Protein AF-A0A372Q980-F1 (afdb_monomer)

pLDDT: mean 89.33, std 11.37, range [43.41, 98.38]

Mean predicted aligned error: 5.91 Å

Nearest PDB structures (foldseek):
  6sts-assembly2_B  TM=2.847E-01  e=1.739E-01  Homo sapiens
  5bvt-assembly1_A  TM=3.350E-01  e=1.109E+00  Pygoscelis papua
  6xvy-assembly1_B  TM=2.875E-01  e=5.461E-01  Homo sapiens
  8y5j-assembly1_B  TM=2.519E-01  e=6.692E+00  Severe acute respiratory syndrome coronavirus 2

Radius of gyration: 20.1 Å; Cα contacts (8 Å, |Δi|>4): 500; chains: 1; bounding box: 50×39×53 Å

Sequence (243 aa):
MPKQKEYSVSLISAGELIDNLYYGPYSREWWLARPISNNTTFCPICLGMKTLTIINNRNFIITVVQENTQDIEDPNYNEFQPGYICQSEGLRNNVCENSSKTITSVYQKAFSNKTKHAGPLVMGFDIPHISEALLSDVHFHPFAFKIENLSVMVFSIGVSNNSDWNYAGEGYKSSFIHDFNHSQSLFFQEFDDDEAIVRIYKEFQEICVFRDANPNLVWKKIGILTKFNGSTLFGLEHNEIKL

Foldseek 3Di:
DPPDDAWDKDWPDLAADDCCLCPNLPNVLQWDWDDDPHFTFTFGNHAQTWMWTADPNWIKIKGWHQDPDDCPPPPPDDNSHIWIWIDTDPDIDDTDRDQFVRVQVSVCVVPVDNDTDDRCNRRPCVPVVSSCVNCVPQPFTKGWDDPPPKIKIWRWFAAAPDVVLLRTAAGTWMWTWDDDPNDIWIWIWGHDPQKTKTFIDDPNDTDDIFIDNDQQVSVVVSVPPPVDGRSVVSVCPPPVNND

Secondary structure (DSSP, 8-state):
-PPP----EEEEE--B--HHHHHSTTGGGGEEEEEETTEEEEEE--BT-EEEEEETTEEEEEEEEE--SS-TT-TT--TTSEEEEEEETTEEPPPBSSHHHHHHHHHHHHHS------HHHHTTTTSHHHHHHHHTT-SS--EEEEETTEEEEEEE--B-S-GGGTTB-TT-EEEEEEEETTEEEEEEEEEETTEEEEEEEETTEEEEEEEESSHHHHHHHH-SSTTS-HHHHHTTTSTTT--

Solvent-accessible surface area (backbone atoms only — not comparable to full-atom values): 13627 Å² total; per-residue (Å²): 129,81,82,75,86,84,62,62,53,42,78,77,37,63,48,45,88,52,64,67,51,56,62,34,89,54,15,70,55,31,42,46,80,38,84,54,101,89,48,69,45,57,45,61,62,31,45,56,17,26,26,38,24,59,57,94,93,38,61,37,39,40,35,33,36,78,44,72,91,77,59,83,83,46,95,80,61,55,77,69,34,50,15,17,33,24,37,40,95,93,45,67,58,67,76,25,82,38,52,29,59,24,47,22,54,50,48,24,71,75,65,78,39,89,66,78,49,62,20,61,54,51,60,24,69,80,36,65,74,52,42,51,59,50,46,70,82,56,88,57,82,45,46,70,50,70,61,89,89,36,54,40,34,39,42,39,81,15,72,40,90,40,67,94,47,50,28,43,21,57,57,23,32,25,35,34,64,46,76,52,95,93,38,78,24,40,40,30,37,38,30,51,96,79,27,23,36,40,37,34,30,44,93,95,35,83,77,48,79,42,71,27,79,35,41,48,56,26,39,60,69,71,65,58,73,75,90,53,57,20,46,61,74,65,42,46,79,38,77,92,53,56,120

Structure (mmCIF, N/CA/C/O backbone):
data_AF-A0A372Q980-F1
#
_entry.id   AF-A0A372Q980-F1
#
loop_
_atom_site.group_PDB
_atom_site.id
_atom_site.type_symbol
_atom_site.label_atom_id
_atom_site.label_alt_id
_atom_site.label_comp_id
_atom_site.label_asym_id
_atom_site.label_entity_id
_atom_site.label_seq_id
_atom_site.pdbx_PDB_ins_code
_atom_site.Cartn_x
_atom_site.Cartn_y
_atom_site.Cartn_z
_atom_site.occupancy
_atom_site.B_iso_or_equiv
_atom_site.auth_seq_id
_atom_site.auth_comp_id
_atom_site.auth_asym_id
_atom_site.auth_atom_id
_atom_site.pdbx_PDB_model_num
ATOM 1 N N . MET A 1 1 ? 9.647 -2.853 29.233 1.00 43.41 1 MET A N 1
ATOM 2 C CA . MET A 1 1 ? 8.664 -2.378 28.236 1.00 43.41 1 MET A CA 1
ATOM 3 C C . MET A 1 1 ? 7.334 -2.192 28.948 1.00 43.41 1 MET A C 1
ATOM 5 O O . MET A 1 1 ? 6.979 -3.090 29.707 1.00 43.41 1 MET A O 1
ATOM 9 N N . PRO A 1 2 ? 6.641 -1.048 28.819 1.00 43.56 2 PRO A N 1
ATOM 10 C CA . PRO A 1 2 ? 5.310 -0.918 29.402 1.00 43.56 2 PRO A CA 1
ATOM 11 C C . PRO A 1 2 ? 4.389 -1.962 28.760 1.00 43.56 2 PRO A C 1
ATOM 13 O O . PRO A 1 2 ? 4.467 -2.182 27.552 1.00 43.56 2 PRO A O 1
ATOM 16 N N . LYS A 1 3 ? 3.555 -2.633 29.565 1.00 53.47 3 LYS A N 1
ATOM 17 C CA . LYS A 1 3 ? 2.534 -3.550 29.043 1.00 53.47 3 LYS A CA 1
ATOM 18 C C . LYS A 1 3 ? 1.643 -2.768 28.081 1.00 53.47 3 LYS A C 1
ATOM 20 O O . LYS A 1 3 ? 1.045 -1.765 28.473 1.00 53.47 3 LYS A O 1
ATOM 25 N N . GLN A 1 4 ? 1.605 -3.202 26.828 1.00 66.81 4 GLN A N 1
ATOM 26 C CA . GLN A 1 4 ? 0.711 -2.641 25.827 1.00 66.81 4 GLN A CA 1
ATOM 27 C C . GLN A 1 4 ? -0.729 -2.904 26.273 1.00 66.81 4 GLN A C 1
ATOM 29 O O . GLN A 1 4 ? -1.037 -3.964 26.813 1.00 66.81 4 GLN A O 1
ATOM 34 N N . LYS A 1 5 ? -1.595 -1.898 26.143 1.00 76.44 5 LYS A N 1
ATOM 35 C CA . LYS A 1 5 ? -2.995 -2.026 26.544 1.00 76.44 5 LYS A CA 1
ATOM 36 C C . LYS A 1 5 ? -3.690 -2.981 25.578 1.00 76.44 5 LYS A C 1
ATOM 38 O O . LYS A 1 5 ? -3.812 -2.654 24.402 1.00 76.44 5 LYS A O 1
ATOM 43 N N . GLU A 1 6 ? -4.130 -4.122 26.091 1.00 81.81 6 GLU A N 1
ATOM 44 C CA . GLU A 1 6 ? -4.906 -5.106 25.340 1.00 81.81 6 GLU A CA 1
ATOM 45 C C . GLU A 1 6 ? -6.375 -4.677 25.267 1.00 81.81 6 GLU A C 1
ATOM 47 O O . GLU A 1 6 ? -6.940 -4.155 26.236 1.00 81.81 6 GLU A O 1
ATOM 52 N N . TYR A 1 7 ? -6.987 -4.886 24.104 1.00 88.44 7 TYR A N 1
ATOM 53 C CA . TYR A 1 7 ? -8.402 -4.635 23.863 1.00 88.44 7 TYR A CA 1
ATOM 54 C C . TYR A 1 7 ? -9.102 -5.951 23.531 1.00 88.44 7 TYR A C 1
ATOM 56 O O . TYR A 1 7 ? -8.563 -6.788 22.814 1.00 88.44 7 TYR A O 1
ATOM 64 N N . SER A 1 8 ? -10.328 -6.119 24.028 1.00 90.88 8 SER A N 1
ATOM 65 C CA . SER A 1 8 ? -11.219 -7.165 23.532 1.00 90.88 8 SER A CA 1
ATOM 66 C C . SER A 1 8 ? -11.890 -6.647 22.265 1.00 90.88 8 SER A C 1
ATOM 68 O O . SER A 1 8 ? -12.692 -5.710 22.334 1.00 90.88 8 SER A O 1
ATOM 70 N N . VAL A 1 9 ? -11.509 -7.220 21.124 1.00 96.19 9 VAL A N 1
ATOM 71 C CA . VAL A 1 9 ? -11.971 -6.815 19.794 1.00 96.19 9 VAL A CA 1
ATOM 72 C C . VAL A 1 9 ? -12.614 -8.006 19.094 1.00 96.19 9 VAL A C 1
ATOM 74 O O . VAL A 1 9 ? -12.150 -9.138 19.220 1.00 96.19 9 VAL A O 1
ATOM 77 N N . SER A 1 10 ? -13.677 -7.752 18.342 1.00 97.00 10 SER A N 1
ATOM 78 C CA . SER A 1 10 ? -14.309 -8.719 17.446 1.00 97.00 10 SER A CA 1
ATOM 79 C C . SER A 1 10 ? -14.401 -8.137 16.041 1.00 97.00 10 SER A C 1
ATOM 81 O O . SER A 1 10 ? -14.864 -7.007 15.859 1.00 97.00 10 SER A O 1
ATOM 83 N N . LEU A 1 11 ? -13.988 -8.912 15.040 1.00 97.50 11 LEU A N 1
ATOM 84 C CA . LEU A 1 11 ? -14.190 -8.569 13.636 1.00 97.50 11 LEU A CA 1
ATOM 85 C C . LEU A 1 11 ? -15.654 -8.850 13.268 1.00 97.50 11 LEU A C 1
ATOM 87 O O . LEU A 1 11 ? -16.092 -9.995 13.281 1.00 97.50 11 LEU A O 1
ATOM 91 N N . ILE A 1 12 ? -16.422 -7.798 12.979 1.00 97.69 12 ILE A N 1
ATOM 92 C CA . ILE A 1 12 ? -17.820 -7.915 12.531 1.00 97.69 12 ILE A CA 1
ATOM 93 C C . ILE A 1 12 ? -17.865 -8.228 11.033 1.00 97.69 12 ILE A C 1
ATOM 95 O O . ILE A 1 12 ? -18.703 -9.002 10.582 1.00 97.69 12 ILE A O 1
ATOM 99 N N . SER A 1 13 ? -16.991 -7.581 10.262 1.00 97.00 13 SER A N 1
ATOM 100 C CA . SER A 1 13 ? -16.871 -7.746 8.815 1.00 97.00 13 SER A CA 1
ATOM 101 C C . SER A 1 13 ? -15.424 -7.503 8.419 1.00 97.00 13 SER A C 1
ATOM 103 O O . SER A 1 13 ? -14.859 -6.485 8.824 1.00 97.00 13 SER A O 1
ATOM 105 N N . ALA A 1 14 ? -14.848 -8.405 7.622 1.00 95.75 14 ALA A N 1
ATOM 106 C CA . ALA A 1 14 ? -13.507 -8.231 7.072 1.00 95.75 14 ALA A CA 1
ATOM 107 C C . ALA A 1 14 ? -13.449 -7.043 6.104 1.00 95.75 14 ALA A C 1
ATOM 109 O O . ALA A 1 14 ? -12.476 -6.307 6.127 1.00 95.75 14 ALA A O 1
ATOM 110 N N . GLY A 1 15 ? -14.527 -6.786 5.356 1.00 95.44 15 GLY A N 1
ATOM 111 C CA . GLY A 1 15 ? -14.525 -5.796 4.279 1.00 95.44 15 GLY A CA 1
ATOM 112 C C . GLY A 1 15 ? -14.071 -6.414 2.959 1.00 95.44 15 GLY A C 1
ATOM 113 O O . GLY A 1 15 ? -14.039 -7.634 2.833 1.00 95.44 15 GLY A O 1
ATOM 114 N N . GLU A 1 16 ? -13.746 -5.567 1.990 1.00 93.81 16 GLU A N 1
ATOM 115 C CA . GLU A 1 16 ? -13.385 -5.959 0.628 1.00 93.81 16 GLU A CA 1
ATOM 116 C C . GLU A 1 16 ? -12.014 -5.394 0.237 1.00 93.81 16 GLU A C 1
ATOM 118 O O . GLU A 1 16 ? -11.649 -4.272 0.614 1.00 93.81 16 GLU A O 1
ATOM 123 N N . LEU A 1 17 ? -11.273 -6.176 -0.550 1.00 91.69 17 LEU A N 1
ATOM 124 C CA . LEU A 1 17 ? -10.058 -5.748 -1.232 1.00 91.69 17 LEU A CA 1
ATOM 125 C C . LEU A 1 17 ? -10.428 -5.279 -2.643 1.00 91.69 17 LEU A C 1
ATOM 127 O O . LEU A 1 17 ? -10.877 -6.064 -3.471 1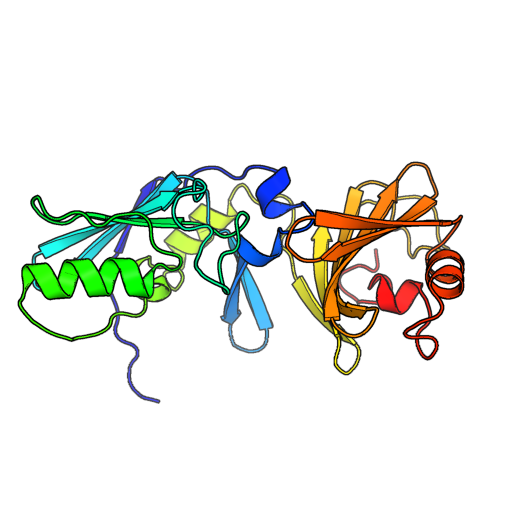.00 91.69 17 LEU A O 1
ATOM 131 N N . ILE A 1 18 ? -10.252 -3.989 -2.912 1.00 90.69 18 ILE A N 1
ATOM 132 C CA . ILE A 1 18 ? -10.484 -3.375 -4.221 1.00 90.69 18 ILE A CA 1
ATOM 133 C C . ILE A 1 18 ? -9.137 -3.144 -4.889 1.00 90.69 18 ILE A C 1
ATOM 135 O O . ILE A 1 18 ? -8.380 -2.288 -4.436 1.00 90.69 18 ILE A O 1
ATOM 139 N N . ASP A 1 19 ? -8.858 -3.842 -5.987 1.00 88.75 19 ASP A N 1
ATOM 140 C CA . ASP A 1 19 ? -7.541 -3.854 -6.642 1.00 88.75 19 ASP A CA 1
ATOM 141 C C . ASP A 1 19 ? -6.891 -2.472 -6.797 1.00 88.75 19 ASP A C 1
ATOM 143 O O . ASP A 1 19 ? -5.727 -2.293 -6.445 1.00 88.75 19 ASP A O 1
ATOM 147 N N . ASN A 1 20 ? -7.636 -1.458 -7.243 1.00 88.81 20 ASN A N 1
ATOM 148 C CA . ASN A 1 20 ? -7.090 -0.107 -7.423 1.00 88.81 20 ASN A CA 1
ATOM 149 C C . ASN A 1 20 ? -6.607 0.546 -6.116 1.00 88.81 20 ASN A C 1
ATOM 151 O O . ASN A 1 20 ? -5.668 1.340 -6.149 1.00 88.81 20 ASN A O 1
ATOM 155 N N . LEU A 1 21 ? -7.221 0.218 -4.977 1.00 90.75 21 LEU A N 1
ATOM 156 C CA . LEU A 1 21 ? -6.838 0.749 -3.668 1.00 90.75 21 LEU A CA 1
ATOM 157 C C . LEU A 1 21 ? -5.611 0.038 -3.097 1.00 90.75 21 LEU A C 1
ATOM 159 O O . LEU A 1 21 ? -4.798 0.695 -2.467 1.00 90.75 21 LEU A O 1
ATOM 163 N N . TYR A 1 22 ? -5.437 -1.266 -3.332 1.00 91.62 22 TYR A N 1
ATOM 164 C CA . TYR A 1 22 ? -4.338 -2.048 -2.732 1.00 91.62 22 TYR A CA 1
ATOM 165 C C . TYR A 1 22 ? -3.144 -2.244 -3.665 1.00 91.62 22 TYR A C 1
ATOM 167 O O . TYR A 1 22 ? -2.035 -2.493 -3.187 1.00 91.62 22 TYR A O 1
ATOM 175 N N . TYR A 1 23 ? -3.355 -2.096 -4.974 1.00 91.56 23 TYR A N 1
ATOM 176 C CA . TYR A 1 23 ? -2.371 -2.366 -6.021 1.00 91.56 23 TYR A CA 1
ATOM 177 C C . TYR A 1 23 ? -2.226 -1.219 -7.038 1.00 91.56 23 TYR A C 1
ATOM 179 O O . TYR A 1 23 ? -1.592 -1.388 -8.081 1.00 91.56 23 TYR A O 1
ATOM 187 N N . GLY A 1 24 ? -2.812 -0.051 -6.758 1.00 92.25 24 GLY A N 1
ATOM 188 C CA . GLY A 1 24 ? -2.649 1.175 -7.543 1.00 92.25 24 GLY A CA 1
ATOM 189 C C . GLY A 1 24 ? -1.554 2.116 -7.012 1.00 92.25 24 GLY A C 1
ATOM 190 O O . GLY A 1 24 ? -0.824 1.766 -6.082 1.00 92.25 24 GLY A O 1
ATOM 191 N N . PRO A 1 25 ? -1.438 3.335 -7.573 1.00 91.19 25 PRO A N 1
ATOM 192 C CA . PRO A 1 25 ? -0.424 4.322 -7.185 1.00 91.19 25 PRO A CA 1
ATOM 193 C C . PRO A 1 25 ? -0.394 4.650 -5.689 1.00 91.19 25 PRO A C 1
ATOM 195 O O . PRO A 1 25 ? 0.679 4.721 -5.085 1.00 91.19 25 PRO A O 1
ATOM 198 N N . TYR A 1 26 ? -1.571 4.775 -5.080 1.00 91.00 26 TYR A N 1
ATOM 199 C CA . TYR A 1 26 ? -1.748 5.135 -3.671 1.00 91.00 26 TYR A CA 1
ATOM 200 C C . TYR A 1 26 ? -1.939 3.928 -2.749 1.00 91.00 26 TYR A C 1
ATOM 202 O O . TYR A 1 26 ? -2.434 4.070 -1.633 1.00 91.00 26 TYR A O 1
ATOM 210 N N . SER A 1 27 ? -1.498 2.742 -3.181 1.00 91.75 27 SER A N 1
ATOM 211 C CA . SER A 1 27 ? -1.623 1.501 -2.412 1.00 91.75 27 SER A CA 1
ATOM 212 C C . SER A 1 27 ? -1.089 1.595 -0.991 1.00 91.75 27 SER A C 1
ATOM 214 O O . SER A 1 27 ? -1.681 1.041 -0.070 1.00 91.75 27 SER A O 1
ATOM 216 N N . ARG A 1 28 ? -0.005 2.349 -0.791 1.00 91.19 28 ARG A N 1
ATOM 217 C CA . ARG A 1 28 ? 0.598 2.602 0.526 1.00 91.19 28 ARG A CA 1
ATOM 218 C C . ARG A 1 28 ? -0.391 3.018 1.605 1.00 91.19 28 ARG A C 1
ATOM 220 O O . ARG A 1 28 ? -0.201 2.631 2.753 1.00 91.19 28 ARG A O 1
ATOM 227 N N . GLU A 1 29 ? -1.416 3.785 1.251 1.00 92.00 29 GLU A N 1
ATOM 228 C CA . GLU A 1 29 ? -2.380 4.312 2.221 1.00 92.00 29 GLU A CA 1
ATOM 229 C C . GLU A 1 29 ? -3.315 3.220 2.768 1.00 92.00 29 GLU A C 1
ATOM 231 O O . GLU A 1 29 ? -3.898 3.365 3.842 1.00 92.00 29 GLU A O 1
ATOM 236 N N . TRP A 1 30 ? -3.415 2.094 2.058 1.00 94.25 30 TRP A N 1
ATOM 237 C CA . TRP A 1 30 ? -4.302 0.972 2.365 1.00 94.25 30 TRP A CA 1
ATOM 238 C C . TRP A 1 30 ? -3.588 -0.205 3.041 1.00 94.25 30 TRP A C 1
ATOM 240 O O . TRP A 1 30 ? -4.216 -1.220 3.349 1.00 94.25 30 TRP A O 1
ATOM 250 N N . TRP A 1 31 ? -2.292 -0.062 3.334 1.00 93.81 31 TRP A N 1
ATOM 251 C CA . TRP A 1 31 ? -1.473 -1.082 3.984 1.00 93.81 31 TRP A CA 1
ATOM 252 C C . TRP A 1 31 ? -0.898 -0.575 5.306 1.00 93.81 31 TRP A C 1
ATOM 254 O O . TRP A 1 31 ? -0.031 0.296 5.358 1.00 93.81 31 TRP A O 1
ATOM 264 N N . LEU A 1 32 ? -1.332 -1.178 6.410 1.00 92.25 32 LEU A N 1
ATOM 265 C CA . LEU A 1 32 ? -0.824 -0.866 7.737 1.00 92.25 32 LEU A CA 1
ATOM 266 C C . LEU A 1 32 ? 0.470 -1.638 8.019 1.00 92.25 32 LEU A C 1
ATOM 268 O O . LEU A 1 32 ? 0.450 -2.854 8.216 1.00 92.25 32 LEU A O 1
ATOM 272 N N . ALA A 1 33 ? 1.585 -0.918 8.133 1.00 89.19 33 ALA A N 1
ATOM 273 C CA . ALA A 1 33 ? 2.855 -1.479 8.581 1.00 89.19 33 ALA A CA 1
ATOM 274 C C . ALA A 1 33 ? 2.787 -1.939 10.052 1.00 89.19 33 ALA A C 1
ATOM 276 O O . ALA A 1 33 ? 2.437 -1.174 10.957 1.00 89.19 33 ALA A O 1
ATOM 277 N N . ARG A 1 34 ? 3.173 -3.191 10.305 1.00 82.44 34 ARG A N 1
ATOM 278 C CA . ARG A 1 34 ? 3.220 -3.827 11.624 1.00 82.44 34 ARG A CA 1
ATOM 279 C C . ARG A 1 34 ? 4.607 -4.431 11.858 1.00 82.44 34 ARG A C 1
ATOM 281 O O . ARG A 1 34 ? 5.024 -5.301 11.097 1.00 82.44 34 ARG A O 1
ATOM 288 N N . PRO A 1 35 ? 5.346 -4.003 12.893 1.00 66.81 35 PRO A N 1
ATOM 289 C CA . PRO A 1 35 ? 6.609 -4.642 13.235 1.00 66.81 35 PRO A CA 1
ATOM 290 C C . PRO A 1 35 ? 6.343 -6.017 13.869 1.00 66.81 35 PRO A C 1
ATOM 292 O O . PRO A 1 35 ? 5.693 -6.097 14.911 1.00 66.81 35 PRO A O 1
ATOM 295 N N . ILE A 1 36 ? 6.868 -7.090 13.271 1.00 59.56 36 ILE A N 1
ATOM 296 C CA . ILE A 1 36 ? 6.884 -8.442 13.846 1.00 59.56 36 ILE A CA 1
ATOM 297 C C . ILE A 1 36 ? 8.331 -8.872 14.040 1.00 59.56 36 ILE A C 1
ATOM 299 O O . ILE A 1 36 ? 9.010 -9.222 13.079 1.00 59.56 36 ILE A O 1
ATOM 303 N N . SER A 1 37 ? 8.771 -8.868 15.302 1.00 49.16 37 SER A N 1
ATOM 304 C CA . SER A 1 37 ? 10.041 -9.370 15.861 1.00 49.16 37 SER A CA 1
ATOM 305 C C . SER A 1 37 ? 11.368 -8.915 15.234 1.00 49.16 37 SER A C 1
ATOM 307 O O . SER A 1 37 ? 12.296 -8.762 16.009 1.00 49.16 37 SER A O 1
ATOM 309 N N . ASN A 1 38 ? 11.462 -8.675 13.920 1.00 51.81 38 ASN A N 1
ATOM 310 C CA . ASN A 1 38 ? 12.571 -8.100 13.145 1.00 51.81 38 ASN A CA 1
ATOM 311 C C . ASN A 1 38 ? 12.156 -7.653 11.715 1.00 51.81 38 ASN A C 1
ATOM 313 O O . ASN A 1 38 ? 12.920 -6.930 11.082 1.00 51.81 38 ASN A O 1
ATOM 317 N N . ASN A 1 39 ? 10.965 -8.027 11.216 1.00 58.72 39 ASN A N 1
ATOM 318 C CA . ASN A 1 39 ? 10.460 -7.665 9.882 1.00 58.72 39 ASN A CA 1
ATOM 319 C C . ASN A 1 39 ? 9.205 -6.782 9.985 1.00 58.72 39 ASN A C 1
ATOM 321 O O . ASN A 1 39 ? 8.490 -6.809 10.989 1.00 58.72 39 ASN A O 1
ATOM 325 N N . THR A 1 40 ? 8.918 -5.992 8.951 1.00 71.75 40 THR A N 1
ATOM 326 C CA . THR A 1 40 ? 7.646 -5.266 8.829 1.00 71.75 40 THR A CA 1
ATOM 327 C C . THR A 1 40 ? 6.687 -6.085 7.980 1.00 71.75 40 THR A C 1
ATOM 329 O O . THR A 1 40 ? 6.946 -6.306 6.804 1.00 71.75 40 THR A O 1
ATOM 332 N N . THR A 1 41 ? 5.580 -6.522 8.570 1.00 80.50 41 THR A N 1
ATOM 333 C CA . THR A 1 41 ? 4.451 -7.094 7.828 1.00 80.50 41 THR A CA 1
ATOM 334 C C . THR A 1 41 ? 3.431 -6.013 7.531 1.00 80.50 41 THR A C 1
ATOM 336 O O . THR A 1 41 ? 3.212 -5.132 8.363 1.00 80.50 41 THR A O 1
ATOM 339 N N . PHE A 1 42 ? 2.760 -6.105 6.393 1.00 90.19 42 PHE A N 1
ATOM 340 C CA . PHE A 1 42 ? 1.699 -5.182 6.021 1.00 90.19 42 PHE A CA 1
ATOM 341 C C . PHE A 1 42 ? 0.346 -5.877 6.146 1.00 90.19 42 PHE A C 1
ATOM 343 O O . PHE A 1 42 ? 0.113 -6.910 5.528 1.00 90.19 42 PHE A O 1
ATOM 350 N N . CYS A 1 43 ? -0.536 -5.324 6.976 1.00 92.38 43 CYS A N 1
ATOM 351 C CA . CYS A 1 43 ? -1.924 -5.771 7.080 1.00 92.38 43 CYS A CA 1
ATOM 352 C C . CYS A 1 43 ? -2.808 -4.856 6.225 1.00 92.38 43 CYS A C 1
ATOM 354 O O . CYS A 1 43 ? -2.653 -3.635 6.322 1.00 92.38 43 CYS A O 1
ATOM 356 N N . PRO A 1 44 ? -3.734 -5.391 5.418 1.00 95.06 44 PRO A N 1
ATOM 357 C CA . PRO A 1 44 ? -4.605 -4.557 4.609 1.00 95.06 44 PRO A CA 1
ATOM 358 C C . PRO A 1 44 ? -5.627 -3.850 5.501 1.00 95.06 44 PRO A C 1
ATOM 360 O O . PRO A 1 44 ? -6.175 -4.422 6.445 1.00 95.06 44 PRO A O 1
ATOM 363 N N . ILE A 1 45 ? -5.897 -2.588 5.191 1.00 95.38 45 ILE A N 1
ATOM 364 C CA . ILE A 1 45 ? -6.997 -1.822 5.772 1.00 95.38 45 ILE A CA 1
ATOM 365 C C . ILE A 1 45 ? -8.197 -2.025 4.846 1.00 95.38 45 ILE A C 1
ATOM 367 O O . ILE A 1 45 ? -8.407 -1.236 3.939 1.00 95.38 45 ILE A O 1
ATOM 371 N N . CYS A 1 46 ? -8.943 -3.119 4.995 1.00 94.88 46 CYS A N 1
ATOM 372 C CA . CYS A 1 46 ? -10.004 -3.498 4.051 1.00 94.88 46 CYS A CA 1
ATOM 373 C C . CYS A 1 46 ? -11.157 -2.474 3.994 1.00 94.88 46 CYS A C 1
ATOM 375 O O . CYS A 1 46 ? -11.649 -2.018 5.033 1.00 94.88 46 CYS A O 1
ATOM 377 N N . LEU A 1 47 ? -11.637 -2.124 2.795 1.00 94.88 47 LEU A N 1
ATOM 378 C CA . LEU A 1 47 ? -12.769 -1.206 2.654 1.00 94.88 47 LEU A CA 1
ATOM 379 C C . LEU A 1 47 ? -14.032 -1.845 3.243 1.00 94.88 47 LEU A C 1
ATOM 381 O O . LEU A 1 47 ? -14.351 -2.995 2.967 1.00 94.88 47 LEU A O 1
ATOM 385 N N . GLY A 1 48 ? -14.773 -1.113 4.075 1.00 95.81 48 GLY A N 1
ATOM 386 C CA . GLY A 1 48 ? -15.959 -1.657 4.737 1.00 95.81 48 GLY A CA 1
ATOM 387 C C . GLY A 1 48 ? -15.647 -2.593 5.909 1.00 95.81 48 GLY A C 1
ATOM 388 O O . GLY A 1 48 ? -16.586 -3.130 6.505 1.00 95.81 48 GLY A O 1
ATOM 389 N N . MET A 1 49 ? -14.370 -2.758 6.282 1.00 96.62 49 MET A N 1
ATOM 390 C CA . MET A 1 49 ? -13.965 -3.457 7.504 1.00 96.62 49 MET A CA 1
ATOM 391 C C . MET A 1 49 ? -14.691 -2.863 8.712 1.00 96.62 49 MET A C 1
ATOM 393 O O . MET A 1 49 ? -14.748 -1.640 8.879 1.00 96.62 49 MET A O 1
ATOM 397 N N . LYS A 1 50 ? -15.236 -3.729 9.572 1.00 98.00 50 LYS A N 1
ATOM 398 C CA . LYS A 1 50 ? -15.934 -3.340 10.803 1.00 98.00 50 LYS A CA 1
ATOM 399 C C . LYS A 1 50 ? -15.424 -4.121 11.995 1.00 98.00 50 LYS A C 1
ATOM 401 O O . LYS A 1 50 ? -15.466 -5.348 11.997 1.00 98.00 50 LYS A O 1
ATOM 406 N N . THR A 1 51 ? -15.047 -3.407 13.046 1.00 98.06 51 THR A N 1
ATOM 407 C CA . THR A 1 51 ? -14.576 -4.000 14.303 1.00 98.06 51 THR A CA 1
ATOM 408 C C . THR A 1 51 ? -15.385 -3.476 15.472 1.00 98.06 51 THR A C 1
ATOM 410 O O . THR A 1 51 ? -15.654 -2.276 15.545 1.00 98.06 51 THR A O 1
ATOM 413 N N . LEU A 1 52 ? -15.743 -4.363 16.393 1.00 98.06 52 LEU A N 1
ATOM 414 C CA . LEU A 1 52 ? -16.369 -4.039 17.668 1.00 98.06 52 LEU A CA 1
ATOM 415 C C . LEU A 1 52 ? -15.335 -4.147 18.781 1.00 98.06 52 LEU A C 1
ATOM 417 O O . LEU A 1 52 ? -14.712 -5.193 18.932 1.00 98.06 52 LEU A O 1
ATOM 421 N N . THR A 1 53 ? -15.241 -3.114 19.608 1.00 97.31 53 THR A N 1
ATOM 422 C CA . THR A 1 53 ? -14.344 -3.091 20.764 1.00 97.31 53 THR A CA 1
ATOM 423 C C . THR A 1 53 ? -15.091 -2.621 21.992 1.00 97.31 53 THR A C 1
ATOM 425 O O . THR A 1 53 ? -15.864 -1.662 21.933 1.00 97.31 53 THR A O 1
ATOM 428 N N . ILE A 1 54 ? -14.850 -3.284 23.120 1.00 95.50 54 ILE A N 1
ATOM 429 C CA . ILE A 1 54 ? -15.478 -2.933 24.395 1.00 95.50 54 ILE A CA 1
ATOM 430 C C . ILE A 1 54 ? -14.489 -2.111 25.220 1.00 95.50 54 ILE A C 1
ATOM 432 O O . ILE A 1 54 ? -13.406 -2.580 25.569 1.00 95.50 54 ILE A O 1
ATOM 436 N N . ILE A 1 55 ? -14.864 -0.874 25.550 1.00 94.19 55 ILE A N 1
ATOM 437 C CA . ILE A 1 55 ? -14.068 0.026 26.393 1.00 94.19 55 ILE A CA 1
ATOM 438 C C . ILE A 1 55 ? -14.979 0.569 27.493 1.00 94.19 55 ILE A C 1
ATOM 440 O O . ILE A 1 55 ? -16.014 1.161 27.203 1.00 94.19 55 ILE A O 1
ATOM 444 N N . ASN A 1 56 ? -14.598 0.373 28.761 1.00 93.19 56 ASN A N 1
ATOM 445 C CA . ASN A 1 56 ? -15.396 0.752 29.937 1.00 93.19 56 ASN A CA 1
ATOM 446 C C . ASN A 1 56 ? -16.847 0.236 29.861 1.00 93.19 56 ASN A C 1
ATOM 448 O O . ASN A 1 56 ? -17.790 0.991 30.086 1.00 93.19 56 ASN A O 1
ATOM 452 N N . ASN A 1 57 ? -17.013 -1.041 29.504 1.00 92.56 57 ASN A N 1
ATOM 453 C CA . ASN A 1 57 ? -18.309 -1.711 29.323 1.00 92.56 57 ASN A CA 1
ATOM 454 C C . ASN A 1 57 ? -19.227 -1.072 28.268 1.00 92.56 57 ASN A C 1
ATOM 456 O O . ASN A 1 57 ? -20.426 -1.334 28.265 1.00 92.56 57 ASN A O 1
ATOM 460 N N . ARG A 1 58 ? -18.673 -0.257 27.366 1.00 94.88 58 ARG A N 1
ATOM 461 C CA . ARG A 1 58 ? -19.397 0.362 26.258 1.00 94.88 58 ARG A CA 1
ATOM 462 C C . ARG A 1 58 ? -18.838 -0.120 24.927 1.00 94.88 58 ARG A C 1
ATOM 464 O O . ARG A 1 58 ? -17.623 -0.229 24.752 1.00 94.88 58 ARG A O 1
ATOM 471 N N . ASN A 1 59 ? -19.742 -0.388 23.994 1.00 96.94 59 ASN A N 1
ATOM 472 C CA . ASN A 1 59 ? -19.419 -0.868 22.657 1.00 96.94 59 ASN A CA 1
ATOM 473 C C . ASN A 1 59 ? -18.989 0.287 21.750 1.00 96.94 59 ASN A C 1
ATOM 475 O O . ASN A 1 59 ? -19.677 1.308 21.668 1.00 96.94 59 ASN A O 1
ATOM 479 N N . PHE A 1 60 ? -17.889 0.098 21.030 1.00 98.00 60 PHE A N 1
ATOM 480 C CA . PHE A 1 60 ? -17.410 0.997 19.987 1.00 98.00 60 PHE A CA 1
ATOM 481 C C . PHE A 1 60 ? -17.255 0.211 18.693 1.00 98.00 60 PHE A C 1
ATOM 483 O O . PHE A 1 60 ? -16.493 -0.751 18.644 1.00 98.00 60 PHE A O 1
ATOM 490 N N . ILE A 1 61 ? -17.980 0.614 17.653 1.00 98.31 61 ILE A N 1
ATOM 491 C CA . ILE A 1 61 ? -17.857 0.030 16.318 1.00 98.31 61 ILE A CA 1
ATOM 492 C C . ILE A 1 61 ? -17.087 1.008 15.447 1.00 98.31 61 ILE A C 1
ATOM 494 O O . ILE A 1 61 ? -17.548 2.132 15.255 1.00 98.31 61 ILE A O 1
ATOM 498 N N . ILE A 1 62 ? -15.948 0.578 14.909 1.00 98.19 62 ILE A N 1
ATOM 499 C CA . ILE A 1 62 ? -15.186 1.339 13.914 1.00 98.19 62 ILE A CA 1
ATOM 500 C C . ILE A 1 62 ? -15.438 0.717 12.544 1.00 98.19 62 ILE A C 1
ATOM 502 O O . ILE A 1 62 ? -15.408 -0.502 12.404 1.00 98.19 62 ILE A O 1
ATOM 506 N N . THR A 1 63 ? -15.729 1.555 11.552 1.00 97.81 63 THR A N 1
ATOM 507 C CA . THR A 1 63 ? -15.915 1.180 10.147 1.00 97.81 63 THR A CA 1
ATOM 508 C C . THR A 1 63 ? -14.889 1.908 9.289 1.00 97.81 63 THR A C 1
ATOM 510 O O . THR A 1 63 ? -14.777 3.132 9.393 1.00 97.81 63 THR A O 1
ATOM 513 N N . VAL A 1 64 ? -14.184 1.162 8.440 1.00 96.62 64 VAL A N 1
ATOM 514 C CA . VAL A 1 64 ? -13.349 1.710 7.364 1.00 96.62 64 VAL A CA 1
ATOM 515 C C . VAL A 1 64 ? -14.248 2.079 6.191 1.00 96.62 64 VAL A C 1
ATOM 517 O O . VAL A 1 64 ? -15.086 1.284 5.763 1.00 96.62 64 VAL A O 1
ATOM 520 N N . VAL A 1 65 ? -14.082 3.285 5.672 1.00 93.88 65 VAL A N 1
ATOM 521 C CA . VAL A 1 65 ? -14.805 3.802 4.511 1.00 93.88 65 VAL A CA 1
ATOM 522 C C . VAL A 1 65 ? -13.815 4.424 3.538 1.00 93.88 65 VAL A C 1
ATOM 524 O O . VAL A 1 65 ? -12.718 4.812 3.924 1.00 93.88 65 VAL A O 1
ATOM 527 N N . GLN A 1 66 ? -14.204 4.545 2.277 1.00 86.81 66 GLN A N 1
ATOM 528 C CA . GLN A 1 66 ? -13.473 5.379 1.339 1.00 86.81 66 GLN A CA 1
ATOM 529 C C . GLN A 1 66 ? -13.859 6.825 1.647 1.00 86.81 66 GLN A C 1
ATOM 531 O O . GLN A 1 66 ? -15.049 7.143 1.749 1.00 86.81 66 GLN A O 1
ATOM 536 N N . GLU A 1 67 ? -12.870 7.671 1.919 1.00 71.44 67 GLU A N 1
ATOM 537 C CA . GLU A 1 67 ? -13.122 9.065 2.257 1.00 71.44 67 GLU A CA 1
ATOM 538 C C . GLU A 1 67 ? -13.681 9.797 1.027 1.00 71.44 67 GLU A C 1
ATOM 540 O O . GLU A 1 67 ? -13.059 9.835 -0.028 1.00 71.44 67 GLU A O 1
ATOM 545 N N . ASN A 1 68 ? -14.880 10.369 1.152 1.00 54.34 68 ASN A N 1
ATOM 546 C CA . ASN A 1 68 ? -15.471 11.218 0.120 1.00 54.34 68 ASN A CA 1
ATOM 547 C C . ASN A 1 68 ? -15.197 12.684 0.478 1.00 54.34 68 ASN A C 1
ATOM 549 O O . ASN A 1 68 ? -15.805 13.185 1.420 1.00 54.34 68 ASN A O 1
ATOM 553 N N . THR A 1 69 ? -14.279 13.325 -0.254 1.00 52.84 69 THR A N 1
ATOM 554 C CA . THR A 1 69 ? -14.205 14.754 -0.664 1.00 52.84 69 THR A CA 1
ATOM 555 C C . THR A 1 69 ? -14.861 15.857 0.194 1.00 52.84 69 THR A C 1
ATOM 557 O O . THR A 1 69 ? -15.375 16.821 -0.374 1.00 52.84 69 THR A O 1
ATOM 560 N N . GLN A 1 70 ? -14.910 15.767 1.527 1.00 48.84 70 GLN A N 1
ATOM 561 C CA . GLN A 1 70 ? -15.680 16.732 2.335 1.00 48.84 70 GLN A CA 1
ATOM 562 C C . GLN A 1 70 ? -14.863 17.866 2.960 1.00 48.84 70 GLN A C 1
ATOM 564 O O . GLN A 1 70 ? -15.449 18.915 3.193 1.00 48.84 70 GLN A O 1
ATOM 569 N N . ASP A 1 71 ? -13.546 17.726 3.131 1.00 51.69 71 ASP A N 1
ATOM 570 C CA . ASP A 1 71 ? -12.684 18.809 3.629 1.00 51.69 71 ASP A CA 1
ATOM 571 C C . ASP A 1 71 ? -11.444 18.974 2.734 1.00 51.69 71 ASP A C 1
ATOM 573 O O . ASP A 1 71 ? -10.322 18.645 3.107 1.00 51.69 71 ASP A O 1
ATOM 577 N N . ILE A 1 72 ? -11.657 19.520 1.530 1.00 56.84 72 ILE A N 1
ATOM 578 C CA . ILE A 1 72 ? -10.590 19.885 0.570 1.00 56.84 72 ILE A CA 1
ATOM 579 C C . ILE A 1 72 ? -9.689 21.010 1.139 1.00 56.84 72 ILE A C 1
ATOM 581 O O . ILE A 1 72 ? -8.611 21.281 0.620 1.00 56.84 72 ILE A O 1
ATOM 585 N N . GLU A 1 73 ? -10.114 21.671 2.222 1.00 58.19 73 GLU A N 1
ATOM 586 C CA . GLU A 1 73 ? -9.379 22.768 2.863 1.00 58.19 73 GLU A CA 1
ATOM 587 C C . GLU A 1 73 ? -8.284 22.306 3.850 1.00 58.19 73 GLU A C 1
ATOM 589 O O . GLU A 1 73 ? -7.480 23.139 4.277 1.00 58.19 73 GLU A O 1
ATOM 594 N N . ASP A 1 74 ? -8.207 21.016 4.220 1.00 61.88 74 ASP A N 1
ATOM 595 C CA . ASP A 1 74 ? -7.089 20.511 5.036 1.00 61.88 74 ASP A CA 1
ATOM 596 C C . ASP A 1 74 ? -5.833 20.357 4.154 1.00 61.88 74 ASP A C 1
ATOM 598 O O . ASP A 1 74 ? -5.842 19.569 3.208 1.00 61.88 74 ASP A O 1
ATOM 602 N N . PRO A 1 75 ? -4.714 21.046 4.448 1.00 57.53 75 PRO A N 1
ATOM 603 C CA . PRO A 1 75 ? -3.473 20.886 3.689 1.00 57.53 75 PRO A CA 1
ATOM 604 C C . PRO A 1 75 ? -2.862 19.475 3.783 1.00 57.53 75 PRO A C 1
ATOM 606 O O . PRO A 1 75 ? -1.946 19.168 3.023 1.00 57.53 75 PRO A O 1
ATOM 609 N N . ASN A 1 76 ? -3.336 18.625 4.702 1.00 59.41 76 ASN A N 1
ATOM 610 C CA . ASN A 1 76 ? -2.967 17.208 4.80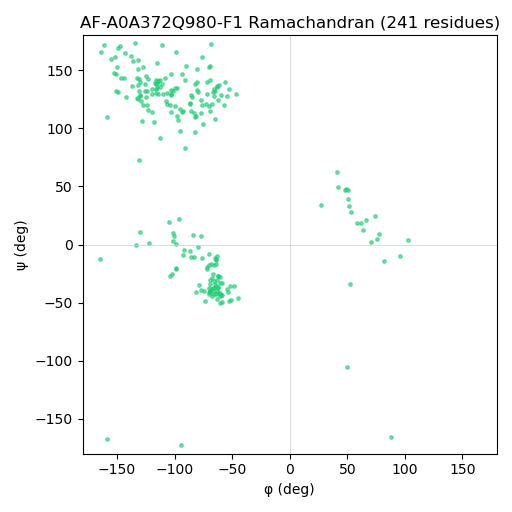2 1.00 59.41 76 ASN A CA 1
ATOM 611 C C . ASN A 1 76 ? -4.031 16.271 4.209 1.00 59.41 76 ASN A C 1
ATOM 613 O O . ASN A 1 76 ? -3.961 15.061 4.429 1.00 59.41 76 ASN A O 1
ATOM 617 N N . TYR A 1 77 ? -5.032 16.809 3.509 1.00 67.81 77 TYR A N 1
ATOM 618 C CA . TYR A 1 77 ? -6.058 16.010 2.855 1.00 67.81 77 TYR A CA 1
ATOM 619 C C . TYR A 1 77 ? -5.421 15.063 1.834 1.00 67.81 77 TYR A C 1
ATOM 621 O O . TYR A 1 77 ? -4.649 15.492 0.979 1.00 67.81 77 TYR A O 1
ATOM 629 N N . ASN A 1 78 ? -5.758 13.778 1.925 1.00 73.75 78 ASN A N 1
ATOM 630 C CA . ASN A 1 78 ? -5.366 12.752 0.971 1.00 73.75 78 ASN A CA 1
ATOM 631 C C . ASN A 1 78 ? -6.624 12.009 0.527 1.00 73.75 78 ASN A C 1
ATOM 633 O O . ASN A 1 78 ? -7.167 11.212 1.285 1.00 73.75 78 ASN A O 1
ATOM 637 N N . GLU A 1 79 ? -7.084 12.252 -0.701 1.00 75.44 79 GLU A N 1
ATOM 638 C CA . GLU A 1 79 ? -8.315 11.636 -1.218 1.00 75.44 79 GLU A CA 1
ATOM 639 C C . GLU A 1 79 ? -8.233 10.108 -1.357 1.00 75.44 79 GLU A C 1
ATOM 641 O O . GLU A 1 79 ? -9.254 9.430 -1.453 1.00 75.44 79 GLU A O 1
ATOM 646 N N . PHE A 1 80 ? -7.019 9.556 -1.338 1.00 82.69 80 PHE A N 1
ATOM 647 C CA . PHE A 1 80 ? -6.770 8.129 -1.465 1.00 82.69 80 PHE A CA 1
ATOM 648 C C . PHE A 1 80 ? -6.532 7.429 -0.128 1.00 82.69 80 PHE A C 1
ATOM 650 O O . PHE A 1 80 ? -6.319 6.217 -0.133 1.00 82.69 80 PHE A O 1
ATOM 657 N N . GLN A 1 81 ? -6.576 8.135 1.005 1.00 88.00 81 GLN A N 1
ATOM 658 C CA . GLN A 1 81 ? -6.452 7.492 2.311 1.00 88.00 81 GLN A CA 1
ATOM 659 C C . GLN A 1 81 ? -7.782 6.866 2.768 1.00 88.00 81 GLN A C 1
ATOM 661 O O . GLN A 1 81 ? -8.867 7.347 2.423 1.00 88.00 81 GLN A O 1
ATOM 666 N N . PRO A 1 82 ? -7.737 5.798 3.579 1.00 92.62 82 PRO A N 1
ATOM 667 C CA . PRO A 1 82 ? -8.935 5.267 4.209 1.00 92.62 82 PRO A CA 1
ATOM 668 C C . PRO A 1 82 ? -9.515 6.271 5.213 1.00 92.62 82 PRO A C 1
ATOM 670 O O . PRO A 1 82 ? -8.817 6.798 6.080 1.00 92.62 82 PRO A O 1
ATOM 673 N N . GLY A 1 83 ? -10.828 6.464 5.149 1.00 93.81 83 GLY A N 1
ATOM 674 C CA . GLY A 1 83 ? -11.599 7.186 6.149 1.00 93.81 83 GLY A CA 1
ATOM 675 C C . GLY A 1 83 ? -12.113 6.257 7.249 1.00 93.81 83 GLY A C 1
ATOM 676 O O . GLY A 1 83 ? -12.359 5.067 7.037 1.00 93.81 83 GLY A O 1
ATOM 677 N N . TYR A 1 84 ? -12.335 6.805 8.443 1.00 95.19 84 TYR A N 1
ATOM 678 C CA . TYR A 1 84 ? -12.787 6.031 9.600 1.00 95.19 84 TYR A CA 1
ATOM 679 C C . TYR A 1 84 ? -13.978 6.675 10.307 1.00 95.19 84 TYR A C 1
ATOM 681 O O . TYR A 1 84 ? -13.965 7.860 10.654 1.00 95.19 84 TYR A O 1
ATOM 689 N N . ILE A 1 85 ? -14.995 5.860 10.585 1.00 95.94 85 ILE A N 1
ATOM 690 C CA . ILE A 1 85 ? -16.187 6.245 11.348 1.00 95.94 85 ILE A CA 1
ATOM 691 C C . ILE A 1 85 ? -16.277 5.367 12.592 1.00 95.94 85 ILE A C 1
ATOM 693 O O . ILE A 1 85 ? -16.197 4.147 12.497 1.00 95.94 85 ILE A O 1
ATOM 697 N N . CYS A 1 86 ? -16.529 5.974 13.746 1.00 97.56 86 CYS A N 1
ATOM 698 C CA . CYS A 1 86 ? -16.770 5.303 15.011 1.00 97.56 86 CYS A CA 1
ATOM 699 C C . CYS A 1 86 ? -18.199 5.579 15.491 1.00 97.56 86 CYS A C 1
ATOM 701 O O . CYS A 1 86 ? -18.699 6.705 15.423 1.00 97.56 86 CYS A O 1
ATOM 703 N N . GLN A 1 87 ? -18.852 4.543 16.013 1.00 97.50 87 GLN A N 1
ATOM 704 C CA . GLN A 1 87 ? -20.208 4.594 16.555 1.00 97.50 87 GLN A CA 1
ATOM 705 C C . GLN A 1 87 ? -20.262 3.955 17.943 1.00 97.50 87 GLN A C 1
ATOM 707 O O . GLN A 1 87 ? -19.620 2.933 18.182 1.00 97.50 87 GLN A O 1
ATOM 712 N N . SER A 1 88 ? -21.026 4.552 18.860 1.00 97.06 88 SER A N 1
ATOM 713 C CA . SER A 1 88 ? -21.212 4.040 20.221 1.00 97.06 88 SER A CA 1
ATOM 714 C C . SER A 1 88 ? -22.495 4.575 20.871 1.00 97.06 88 SER A C 1
ATOM 716 O O . SER A 1 88 ? -22.563 5.753 21.216 1.00 97.06 88 SER A O 1
ATOM 718 N N . GLU A 1 89 ? -23.503 3.715 21.072 1.00 91.94 89 GLU A N 1
ATOM 719 C CA . GLU A 1 89 ? -24.789 4.024 21.741 1.00 91.94 89 GLU A CA 1
ATOM 720 C C . GLU A 1 89 ? -25.366 5.404 21.358 1.00 91.94 89 GLU A C 1
ATOM 722 O O . GLU A 1 89 ? -25.462 6.319 22.175 1.00 91.94 89 GLU A O 1
ATOM 727 N N . GLY A 1 90 ? -25.679 5.587 20.072 1.00 89.94 90 GLY A N 1
ATOM 728 C CA . GLY A 1 90 ? -26.243 6.833 19.534 1.00 89.94 90 GLY A CA 1
ATOM 729 C C . GLY A 1 90 ? -25.222 7.936 19.229 1.00 89.94 90 GLY A C 1
ATOM 730 O O . GLY A 1 90 ? -25.538 8.863 18.487 1.00 89.94 90 GLY A O 1
ATOM 731 N N . LEU A 1 91 ? -23.983 7.828 19.718 1.00 95.56 91 LEU A N 1
ATOM 732 C CA . LEU A 1 91 ? -22.890 8.696 19.285 1.00 95.56 91 LEU A CA 1
ATOM 733 C C . LEU A 1 91 ? -22.298 8.181 17.977 1.00 95.56 91 LEU A C 1
ATOM 735 O O . LEU A 1 91 ? -22.050 6.987 17.817 1.00 95.56 91 LEU A O 1
ATOM 739 N N . ARG A 1 92 ? -22.015 9.107 17.066 1.00 94.62 92 ARG A N 1
ATOM 740 C CA . ARG A 1 92 ? -21.311 8.862 15.810 1.00 94.62 92 ARG A CA 1
ATOM 741 C C . ARG A 1 92 ? -20.486 10.095 15.467 1.00 94.62 92 ARG A C 1
ATOM 743 O O . ARG A 1 92 ? -20.911 11.218 15.743 1.00 94.62 92 ARG A O 1
ATOM 750 N N . ASN A 1 93 ? -19.301 9.900 14.908 1.00 92.12 93 ASN A N 1
ATOM 751 C CA . ASN A 1 93 ? -18.527 10.992 14.326 1.00 92.12 93 ASN A CA 1
ATOM 752 C C . ASN A 1 93 ? -18.699 11.034 12.795 1.00 92.12 93 ASN A C 1
ATOM 754 O O . ASN A 1 93 ? -19.174 10.078 12.178 1.00 92.12 93 ASN A O 1
ATOM 758 N N . ASN A 1 94 ? -18.291 12.153 12.198 1.00 90.94 94 ASN A N 1
ATOM 759 C CA . ASN A 1 94 ? -18.042 12.225 10.759 1.00 90.94 94 ASN A CA 1
ATOM 760 C C . ASN A 1 94 ? -16.806 11.387 10.407 1.00 90.94 94 ASN A C 1
ATOM 762 O O . ASN A 1 94 ? -16.107 10.901 11.300 1.00 90.94 94 ASN A O 1
ATOM 766 N N . VAL A 1 95 ? -16.530 11.223 9.117 1.00 90.94 95 VAL A N 1
ATOM 767 C CA . VAL A 1 95 ? -15.302 10.563 8.661 1.00 90.94 95 VAL A CA 1
ATOM 768 C C . VAL A 1 95 ? -14.081 11.276 9.258 1.00 90.94 95 VAL A C 1
ATOM 770 O O . VAL A 1 95 ? -14.086 12.490 9.451 1.00 90.94 95 VAL A O 1
ATOM 773 N N . CYS A 1 96 ? -13.081 10.503 9.670 1.00 90.75 96 CYS A N 1
ATOM 774 C CA . CYS A 1 96 ? -11.784 11.002 10.118 1.00 90.75 96 CYS A CA 1
ATOM 775 C C . CYS A 1 96 ? -10.671 10.298 9.346 1.00 90.75 96 CYS A C 1
ATOM 777 O O . CYS A 1 96 ? -10.806 9.121 9.021 1.00 90.75 96 CYS A O 1
ATOM 779 N N . GLU A 1 97 ? -9.542 10.980 9.208 1.00 87.94 97 GLU A N 1
ATOM 780 C CA . GLU A 1 97 ? -8.342 10.553 8.486 1.00 87.94 97 GLU A CA 1
ATOM 781 C C . GLU A 1 97 ? -7.600 9.377 9.146 1.00 87.94 97 GLU A C 1
ATOM 783 O O . GLU A 1 97 ? -6.756 8.730 8.539 1.00 87.94 97 GLU A O 1
ATOM 788 N N . ASN A 1 98 ? -7.868 9.085 10.426 1.00 90.56 98 ASN A N 1
ATOM 789 C CA . ASN A 1 98 ? -7.275 7.927 11.092 1.00 90.56 98 ASN A CA 1
ATOM 790 C C . ASN A 1 98 ? -8.161 7.325 12.187 1.00 90.56 98 ASN A C 1
ATOM 792 O O . ASN A 1 98 ? -8.921 8.011 12.886 1.00 90.56 98 ASN A O 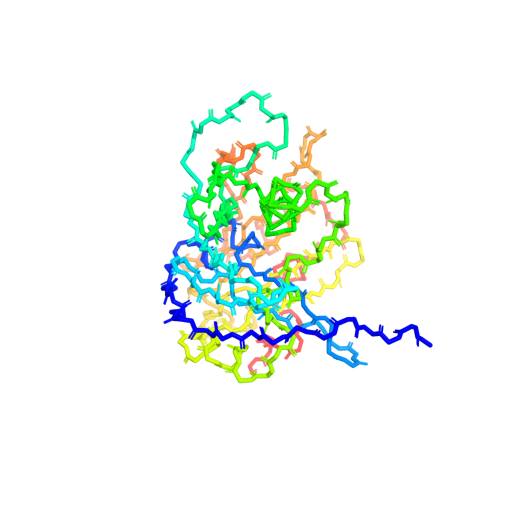1
ATOM 796 N N . SER A 1 99 ? -7.969 6.022 12.400 1.00 94.50 99 SER A N 1
ATOM 797 C CA . SER A 1 99 ? -8.702 5.227 13.387 1.00 94.50 99 SER A CA 1
ATOM 798 C C . SER A 1 99 ? -8.528 5.719 14.830 1.00 94.50 99 SER A C 1
ATOM 800 O O . SER A 1 99 ? -9.435 5.546 15.640 1.00 94.50 99 SER A O 1
ATOM 802 N N . SER A 1 100 ? -7.406 6.368 15.176 1.00 95.44 100 SER A N 1
ATOM 803 C CA . SER A 1 100 ? -7.144 6.868 16.540 1.00 95.44 100 SER A CA 1
ATOM 804 C C . SER A 1 100 ? -7.961 8.119 16.863 1.00 95.44 100 SER A C 1
ATOM 806 O O . SER A 1 100 ? -8.487 8.256 17.973 1.00 95.44 100 SER A O 1
ATOM 808 N N . LYS A 1 101 ? -8.094 9.036 15.898 1.00 94.19 101 LYS A N 1
ATOM 809 C CA . LYS A 1 101 ? -8.882 10.264 16.045 1.00 94.19 101 LYS A CA 1
ATOM 810 C C . LYS A 1 101 ? -10.365 9.948 16.167 1.00 94.19 101 LYS A C 1
ATOM 812 O O . LYS A 1 101 ? -11.009 10.479 17.073 1.00 94.19 101 LYS A O 1
ATOM 817 N N . THR A 1 102 ? -10.886 9.047 15.329 1.00 94.88 102 THR A N 1
ATOM 818 C CA . THR A 1 102 ? -12.312 8.688 15.365 1.00 94.88 102 THR A CA 1
ATOM 819 C C . THR A 1 102 ? -12.723 8.088 16.712 1.00 94.88 102 THR A C 1
ATOM 821 O O . THR A 1 102 ? -13.637 8.609 17.358 1.00 94.88 102 THR A O 1
ATOM 824 N N . ILE A 1 103 ? -11.990 7.086 17.216 1.00 96.62 103 ILE A N 1
ATOM 825 C CA . ILE A 1 103 ? -12.314 6.448 18.498 1.00 96.62 103 ILE A CA 1
ATOM 826 C C . ILE A 1 103 ? -12.152 7.423 19.660 1.00 96.62 103 ILE A C 1
ATOM 828 O O . ILE A 1 103 ? -13.013 7.492 20.534 1.00 96.62 103 ILE A O 1
ATOM 832 N N . THR A 1 104 ? -11.079 8.219 19.656 1.00 95.62 104 THR A N 1
ATOM 833 C CA . THR A 1 104 ? -10.802 9.183 20.724 1.00 95.62 104 THR A CA 1
ATOM 834 C C . THR A 1 104 ? -11.895 10.249 20.787 1.00 95.62 104 THR A C 1
ATOM 836 O O . THR A 1 104 ? -12.337 10.600 21.878 1.00 95.62 104 THR A O 1
ATOM 839 N N . SER A 1 105 ? -12.378 10.727 19.634 1.00 95.19 105 SER A N 1
ATOM 840 C CA . SER A 1 105 ? -13.466 11.709 19.556 1.00 95.19 105 SER A CA 1
ATOM 841 C C . SER A 1 105 ? -14.775 11.165 20.134 1.00 95.19 105 SER A C 1
ATOM 843 O O . SER A 1 105 ? -15.420 11.825 20.953 1.00 95.19 105 SER A O 1
ATOM 845 N N . VAL A 1 106 ? -15.163 9.940 19.760 1.00 97.06 106 VAL A N 1
ATOM 846 C CA . VAL A 1 106 ? -16.401 9.324 20.264 1.00 97.06 106 VAL A CA 1
ATOM 847 C C . VAL A 1 106 ? -16.276 8.966 21.746 1.00 97.06 106 VAL A C 1
ATOM 849 O O . VAL A 1 106 ? -17.196 9.241 22.515 1.00 97.06 106 VAL A O 1
ATOM 852 N N . TYR A 1 107 ? -15.127 8.442 22.178 1.00 96.94 107 TYR A N 1
ATOM 853 C CA . TYR A 1 107 ? -14.850 8.145 23.586 1.00 96.94 107 TYR A CA 1
ATOM 854 C C . TYR A 1 107 ? -14.921 9.404 24.466 1.00 96.94 107 TYR A C 1
ATOM 856 O O . TYR A 1 107 ? -15.552 9.391 25.524 1.00 96.94 107 TYR A O 1
ATOM 864 N N . GLN A 1 108 ? -14.334 10.515 24.010 1.00 95.88 108 GLN A N 1
ATOM 865 C CA . GLN A 1 108 ? -14.392 11.802 24.707 1.00 95.88 108 GLN A CA 1
ATOM 866 C C . GLN A 1 108 ? -15.825 12.291 24.900 1.00 95.88 108 GLN A C 1
ATOM 868 O O . GLN A 1 108 ? -16.166 12.736 25.993 1.00 95.88 108 GLN A O 1
ATOM 873 N N . LYS A 1 109 ? -16.669 12.172 23.870 1.00 95.81 109 LYS A N 1
ATOM 874 C CA . LYS A 1 109 ? -18.093 12.527 23.957 1.00 95.81 109 LYS A CA 1
ATOM 875 C C . LYS A 1 109 ? -18.864 11.602 24.901 1.00 95.81 109 LYS A C 1
ATOM 877 O O . LYS A 1 109 ? -19.740 12.071 25.615 1.00 95.81 109 LYS A O 1
ATOM 882 N N . ALA A 1 110 ? -18.533 10.311 24.919 1.00 96.06 110 ALA A N 1
ATOM 883 C CA . ALA A 1 110 ? -19.209 9.319 25.754 1.00 96.06 110 ALA A CA 1
ATOM 884 C C . ALA A 1 110 ? -18.909 9.479 27.253 1.00 96.06 110 ALA A C 1
ATOM 886 O O . ALA A 1 110 ? -19.793 9.265 28.077 1.00 96.06 110 ALA A O 1
ATOM 887 N N . PHE A 1 111 ? -17.671 9.840 27.607 1.00 95.75 111 PHE A N 1
ATOM 888 C CA . PHE A 1 111 ? -17.193 9.799 28.996 1.00 95.75 111 PHE A CA 1
ATOM 889 C C . PHE A 1 111 ? -16.692 11.139 29.540 1.00 95.75 111 PHE A C 1
ATOM 891 O O . PHE A 1 111 ? -16.187 11.185 30.661 1.00 95.75 111 PHE A O 1
ATOM 898 N N . SER A 1 112 ? -16.753 12.217 28.753 1.00 94.50 112 SER A N 1
ATOM 899 C CA . SER A 1 112 ? -16.145 13.514 29.090 1.00 94.50 112 SER A CA 1
ATOM 900 C C . SER A 1 112 ? -14.662 13.390 29.483 1.00 94.50 112 SER A C 1
ATOM 902 O O . SER A 1 112 ? -14.156 14.124 30.331 1.00 94.50 112 SER A O 1
ATOM 904 N N . ASN A 1 113 ? -13.948 12.435 28.870 1.00 93.25 113 ASN A N 1
ATOM 905 C CA . ASN 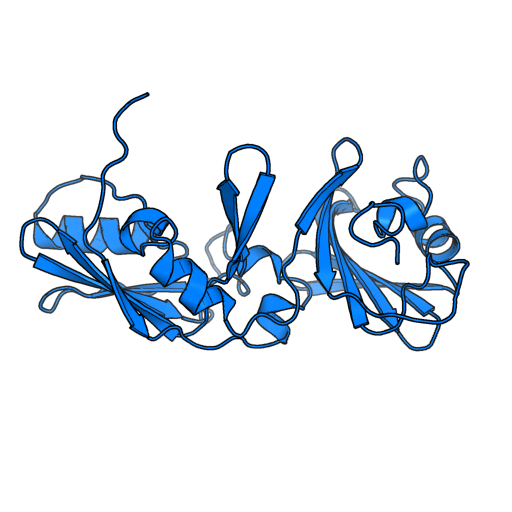A 1 113 ? -12.586 12.046 29.234 1.00 93.25 113 ASN A CA 1
ATOM 906 C C . ASN A 1 113 ? -11.643 12.140 28.029 1.00 93.25 113 ASN A C 1
ATOM 908 O O . ASN A 1 113 ? -11.872 11.507 27.006 1.00 93.25 113 ASN A O 1
ATOM 912 N N . LYS A 1 114 ? -10.530 12.867 28.186 1.00 91.44 114 LYS A N 1
ATOM 913 C CA . LYS A 1 114 ? -9.535 13.154 27.137 1.00 91.44 114 LYS A CA 1
ATOM 914 C C . LYS A 1 114 ? -8.576 12.002 26.800 1.00 91.44 114 LYS A C 1
ATOM 916 O O . LYS A 1 114 ? -7.628 12.221 26.046 1.00 91.44 114 LYS A O 1
ATOM 921 N N . THR A 1 115 ? -8.791 10.803 27.338 1.00 91.38 115 THR A N 1
ATOM 922 C CA . THR A 1 115 ? -7.963 9.623 27.044 1.00 91.38 115 THR A CA 1
ATOM 923 C C . THR A 1 115 ? -7.905 9.386 25.538 1.00 91.38 115 THR A C 1
ATOM 925 O O . THR A 1 115 ? -8.934 9.330 24.868 1.00 91.38 115 THR A O 1
ATOM 928 N N . LYS A 1 116 ? -6.685 9.259 25.012 1.00 93.81 116 LYS A N 1
ATOM 929 C CA . LYS A 1 116 ? -6.444 8.896 23.616 1.00 93.81 116 LYS A CA 1
ATOM 930 C C . LYS A 1 116 ? -6.317 7.386 23.503 1.00 93.81 116 LYS A C 1
ATOM 932 O O . LYS A 1 116 ? -5.692 6.750 24.353 1.00 93.81 116 LYS A O 1
ATOM 937 N N . HIS A 1 117 ? -6.866 6.834 22.433 1.00 93.19 117 HIS A N 1
ATOM 938 C CA . HIS A 1 117 ? -6.737 5.419 22.118 1.00 93.19 117 HIS A CA 1
ATOM 939 C C . HIS A 1 117 ? -5.975 5.242 20.808 1.00 93.19 117 HIS A C 1
ATOM 941 O O . HIS A 1 117 ? -6.197 5.978 19.849 1.00 93.19 117 HIS A O 1
ATOM 947 N N . ALA A 1 118 ? -5.075 4.260 20.777 1.00 94.00 118 ALA A N 1
ATOM 948 C CA . ALA A 1 118 ? -4.389 3.860 19.558 1.00 94.00 118 ALA A CA 1
ATOM 949 C C . ALA A 1 118 ? -5.365 3.060 18.688 1.00 94.00 118 ALA A C 1
ATOM 951 O O . ALA A 1 118 ? -5.643 1.896 18.973 1.00 94.00 118 ALA A O 1
ATOM 952 N N . GLY A 1 119 ? -5.889 3.699 17.646 1.00 94.88 119 GLY A N 1
ATOM 953 C CA . GLY A 1 119 ? -6.898 3.150 16.745 1.00 94.88 119 GLY A CA 1
ATOM 954 C C . GLY A 1 119 ? -6.544 1.772 16.189 1.00 94.88 119 GLY A C 1
ATOM 955 O O . GLY A 1 119 ? -7.367 0.874 16.334 1.00 94.88 119 GLY A O 1
ATOM 956 N N . PRO A 1 120 ? -5.319 1.532 15.679 1.00 94.19 120 PRO A N 1
ATOM 957 C CA . PRO A 1 120 ? -4.945 0.209 15.184 1.00 94.19 120 PRO A CA 1
ATOM 958 C C . PRO A 1 120 ? -5.035 -0.914 16.228 1.00 94.19 120 PRO A C 1
ATOM 960 O O . PRO A 1 120 ? -5.360 -2.042 15.880 1.00 94.19 120 PRO A O 1
ATOM 963 N N . LEU A 1 121 ? -4.772 -0.615 17.506 1.00 93.44 121 LEU A N 1
ATOM 964 C CA . LEU A 1 121 ? -4.920 -1.592 18.594 1.00 93.44 121 LEU A CA 1
ATOM 965 C C . LEU A 1 121 ? -6.389 -1.781 18.971 1.00 93.44 121 LEU A C 1
ATOM 967 O O . LEU A 1 121 ? -6.834 -2.892 19.221 1.00 93.44 121 LEU A O 1
ATOM 971 N N . VAL A 1 122 ? -7.167 -0.694 18.976 1.00 95.19 122 VAL A N 1
ATOM 972 C CA . VAL A 1 122 ? -8.617 -0.773 19.195 1.00 95.19 122 VAL A CA 1
ATOM 973 C C . VAL A 1 122 ? -9.284 -1.592 18.096 1.00 95.19 122 VAL A C 1
ATOM 975 O O . VAL A 1 122 ? -10.206 -2.330 18.396 1.00 95.19 122 VAL A O 1
ATOM 978 N N . MET A 1 123 ? -8.823 -1.491 16.852 1.00 96.19 123 MET A N 1
ATOM 979 C CA . MET A 1 123 ? -9.330 -2.278 15.726 1.00 96.19 123 MET A CA 1
ATOM 980 C C . MET A 1 123 ? -8.761 -3.704 15.676 1.00 96.19 123 MET A C 1
ATOM 982 O O . MET A 1 123 ? -9.158 -4.482 14.817 1.00 96.19 123 MET A O 1
ATOM 986 N N . GLY A 1 124 ? -7.862 -4.077 16.590 1.00 94.44 124 GLY A N 1
ATOM 987 C CA . GLY A 1 124 ? -7.381 -5.452 16.709 1.00 94.44 124 GLY A CA 1
ATOM 988 C C . GLY A 1 124 ? -6.415 -5.896 15.611 1.00 94.44 124 GLY A C 1
ATOM 989 O O . GLY A 1 124 ? -6.283 -7.092 15.386 1.00 94.44 124 GLY A O 1
ATOM 990 N N . PHE A 1 125 ? -5.701 -4.978 14.948 1.00 92.12 125 PHE A N 1
ATOM 991 C CA . PHE A 1 125 ? -4.646 -5.343 13.981 1.00 92.12 125 PHE A CA 1
ATOM 992 C C . PHE A 1 125 ? -3.446 -6.067 14.628 1.00 92.12 125 PHE A C 1
ATOM 994 O O . PHE A 1 125 ? -2.553 -6.552 13.936 1.00 92.12 125 PHE A O 1
ATOM 1001 N N . ASP A 1 126 ? -3.364 -6.083 15.960 1.00 88.62 126 ASP A N 1
ATOM 1002 C CA . ASP A 1 126 ? -2.417 -6.879 16.747 1.00 88.62 126 ASP A CA 1
ATOM 1003 C C . ASP A 1 126 ? -2.960 -8.249 17.168 1.00 88.62 126 ASP A C 1
ATOM 1005 O O . ASP A 1 126 ? -2.218 -9.037 17.752 1.00 88.62 126 ASP A O 1
A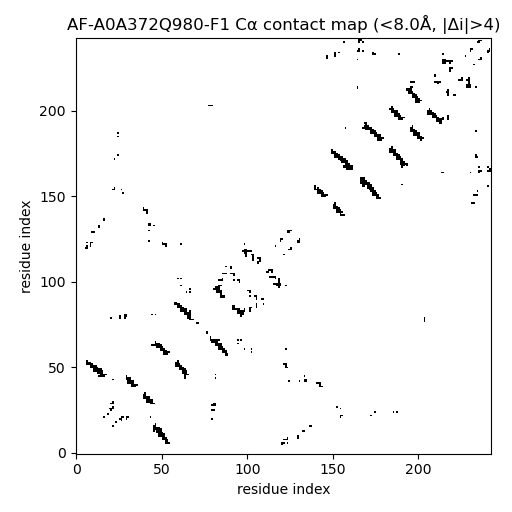TOM 1009 N N . ILE A 1 127 ? -4.226 -8.547 16.875 1.00 90.88 127 ILE A N 1
ATOM 1010 C CA . ILE A 1 127 ? -4.871 -9.801 17.247 1.00 90.88 127 ILE A CA 1
ATOM 1011 C C . ILE A 1 127 ? -4.713 -10.795 16.086 1.00 90.88 127 ILE A C 1
ATOM 1013 O O . ILE A 1 127 ? -5.304 -10.573 15.027 1.00 90.88 127 ILE A O 1
ATOM 1017 N N . PRO A 1 128 ? -3.975 -11.913 16.267 1.00 90.12 128 PRO A N 1
ATOM 1018 C CA . PRO A 1 128 ? -3.579 -12.794 15.165 1.00 90.12 128 PRO A CA 1
ATOM 1019 C C . PRO A 1 128 ? -4.731 -13.260 14.273 1.00 90.12 128 PRO A C 1
ATOM 1021 O O . PRO A 1 128 ? -4.661 -13.082 13.066 1.00 90.12 128 PRO A O 1
ATOM 1024 N N . HIS A 1 129 ? -5.830 -13.753 14.851 1.00 92.19 129 HIS A N 1
ATOM 1025 C CA . HIS A 1 129 ? -6.961 -14.264 14.067 1.00 92.19 129 HIS A CA 1
ATOM 1026 C C . HIS A 1 129 ? -7.703 -13.176 13.269 1.00 92.19 129 HIS A C 1
ATOM 1028 O O . HIS A 1 129 ? -8.328 -13.484 12.258 1.00 92.19 129 HIS A O 1
ATOM 1034 N N . ILE A 1 130 ? -7.657 -11.909 13.706 1.00 93.56 130 ILE A N 1
ATOM 1035 C CA . ILE A 1 130 ? -8.215 -10.788 12.934 1.00 93.56 130 ILE A CA 1
ATOM 1036 C C . ILE A 1 130 ? -7.291 -10.498 11.755 1.00 93.56 130 ILE A C 1
ATOM 1038 O O . ILE A 1 130 ? -7.758 -10.424 10.624 1.00 93.56 130 ILE A O 1
ATOM 1042 N N . SER A 1 131 ? -5.985 -10.386 12.002 1.00 90.38 131 SER A N 1
ATOM 1043 C CA . SER A 1 131 ? -5.002 -10.149 10.942 1.00 90.38 131 SER A CA 1
ATOM 1044 C C . SER A 1 131 ? -4.986 -11.277 9.906 1.00 90.38 131 SER A C 1
ATOM 1046 O O . SER A 1 131 ? -4.980 -10.995 8.716 1.00 90.38 131 SER A O 1
ATOM 1048 N N . GLU A 1 132 ? -5.061 -12.540 10.333 1.00 90.94 132 GLU A N 1
ATOM 1049 C CA . GLU A 1 132 ? -5.187 -13.705 9.445 1.00 90.94 132 GLU A CA 1
ATOM 1050 C C . GLU A 1 132 ? -6.454 -13.634 8.583 1.00 90.94 132 GLU A C 1
ATOM 1052 O O . GLU A 1 132 ? -6.386 -13.869 7.378 1.00 90.94 132 GLU A O 1
ATOM 1057 N N . ALA A 1 133 ? -7.597 -13.251 9.165 1.00 93.88 133 ALA A N 1
ATOM 1058 C CA . ALA A 1 133 ? -8.836 -13.085 8.409 1.00 93.88 133 ALA A CA 1
ATOM 1059 C C . ALA A 1 133 ? -8.719 -11.981 7.345 1.00 93.88 133 ALA A C 1
ATOM 1061 O O . ALA A 1 133 ? -9.163 -12.174 6.216 1.00 93.88 133 ALA A O 1
ATOM 1062 N N . LEU A 1 134 ? -8.082 -10.853 7.674 1.00 93.38 134 LEU A N 1
ATOM 1063 C CA . LEU A 1 134 ? -7.862 -9.750 6.729 1.00 93.38 134 LEU A CA 1
ATOM 1064 C C . LEU A 1 134 ? -6.884 -10.114 5.601 1.00 93.38 134 LEU A C 1
ATOM 1066 O O . LEU A 1 134 ? -6.983 -9.565 4.509 1.00 93.38 134 LEU A O 1
ATOM 1070 N N . LEU A 1 135 ? -5.948 -11.028 5.857 1.00 91.56 135 LEU A N 1
ATOM 1071 C CA . LEU A 1 135 ? -4.955 -11.479 4.878 1.00 91.56 135 LEU A CA 1
ATOM 1072 C C . LEU A 1 135 ? -5.456 -12.621 3.982 1.00 91.56 135 LEU A C 1
ATOM 1074 O O . LEU A 1 135 ? -4.796 -12.942 2.999 1.00 91.56 135 LEU A O 1
ATOM 1078 N N . SER A 1 136 ? -6.600 -13.234 4.299 1.00 90.19 136 SER A N 1
ATOM 1079 C CA . SER A 1 136 ? -7.070 -14.451 3.620 1.00 90.19 136 SER A CA 1
ATOM 1080 C C . SER A 1 136 ? -7.315 -14.289 2.113 1.00 90.19 136 SER A C 1
ATOM 1082 O O . SER A 1 136 ? -7.031 -15.219 1.362 1.00 90.19 136 SER A O 1
ATOM 1084 N N . ASP A 1 137 ? -7.746 -13.104 1.673 1.00 86.69 137 ASP A N 1
ATOM 1085 C CA . ASP A 1 137 ? -8.021 -12.783 0.263 1.00 86.69 137 ASP A CA 1
ATOM 1086 C C . ASP A 1 137 ? -6.877 -11.994 -0.417 1.00 86.69 137 ASP A C 1
ATOM 1088 O O . ASP A 1 137 ? -7.008 -11.519 -1.548 1.00 86.69 137 ASP A O 1
ATOM 1092 N N . VAL A 1 138 ? -5.734 -11.825 0.261 1.00 90.25 138 VAL A N 1
ATOM 1093 C CA . VAL A 1 138 ? -4.582 -11.088 -0.275 1.00 90.25 138 VAL A CA 1
ATOM 1094 C C . VAL A 1 138 ? -3.768 -11.982 -1.210 1.00 90.25 138 VAL A C 1
ATOM 1096 O O . VAL A 1 138 ? -3.057 -12.887 -0.774 1.00 90.25 138 VAL A O 1
ATOM 1099 N N . HIS A 1 139 ? -3.804 -11.671 -2.507 1.00 86.12 139 HIS A N 1
ATOM 1100 C CA . HIS A 1 139 ? -3.043 -12.391 -3.535 1.00 86.12 139 HIS A CA 1
ATOM 1101 C C . HIS A 1 139 ? -1.535 -12.162 -3.420 1.00 86.12 139 HIS A C 1
ATOM 1103 O O . HIS A 1 139 ? -0.736 -13.085 -3.566 1.00 86.12 139 HIS A O 1
ATOM 1109 N N . PHE A 1 140 ? -1.146 -10.920 -3.144 1.00 88.88 140 PHE A N 1
ATOM 1110 C CA . PHE A 1 140 ? 0.244 -10.537 -2.968 1.00 88.88 140 PHE A CA 1
ATOM 1111 C C . PHE A 1 140 ? 0.408 -9.698 -1.708 1.00 88.88 140 PHE A C 1
ATOM 1113 O O . PHE A 1 140 ? -0.256 -8.672 -1.543 1.00 88.88 140 PHE A O 1
ATOM 1120 N N . HIS A 1 141 ? 1.306 -10.147 -0.834 1.00 89.69 141 HIS A N 1
ATOM 1121 C CA . HIS A 1 141 ? 1.654 -9.449 0.395 1.00 89.69 141 HIS A CA 1
ATOM 1122 C C . HIS A 1 141 ? 2.746 -8.431 0.080 1.00 89.69 141 HIS A C 1
ATOM 1124 O O . HIS A 1 141 ? 3.848 -8.838 -0.296 1.00 89.69 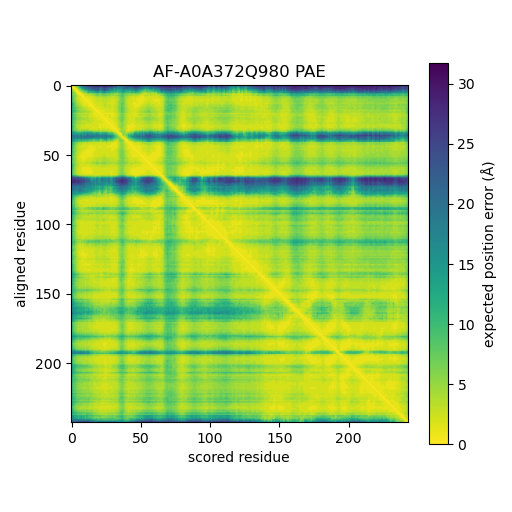141 HIS A O 1
ATOM 1130 N N . PRO A 1 142 ? 2.482 -7.123 0.219 1.00 92.31 142 PRO A N 1
ATOM 1131 C CA . PRO A 1 142 ? 3.497 -6.145 -0.087 1.00 92.31 142 PRO A CA 1
ATOM 1132 C C . PRO A 1 142 ? 4.617 -6.196 0.938 1.00 92.31 142 PRO A C 1
ATOM 1134 O O . PRO A 1 142 ? 4.419 -6.522 2.111 1.00 92.31 142 PRO A O 1
ATOM 1137 N N . PHE A 1 143 ? 5.792 -5.788 0.491 1.00 91.31 143 PHE A N 1
ATOM 1138 C CA . PHE A 1 143 ? 6.952 -5.611 1.341 1.00 91.31 143 PHE A CA 1
ATOM 1139 C C . PHE A 1 143 ? 7.647 -4.305 0.977 1.00 91.31 143 PHE A C 1
ATOM 1141 O O . PHE A 1 143 ? 7.483 -3.754 -0.117 1.00 91.31 143 PHE A O 1
ATOM 1148 N N . ALA A 1 144 ? 8.415 -3.783 1.925 1.00 92.00 144 ALA A N 1
ATOM 1149 C CA . ALA A 1 144 ? 9.172 -2.563 1.737 1.00 92.00 144 ALA A CA 1
ATOM 1150 C C . ALA A 1 144 ? 10.607 -2.752 2.211 1.00 92.00 144 ALA A C 1
ATOM 1152 O O . ALA A 1 144 ? 10.864 -3.401 3.224 1.00 92.00 144 ALA A O 1
ATOM 1153 N N . PHE A 1 145 ? 11.535 -2.140 1.492 1.00 92.00 145 PHE A N 1
ATOM 1154 C CA . PHE A 1 145 ? 12.956 -2.168 1.808 1.00 92.00 145 PHE A CA 1
ATOM 1155 C C . PHE A 1 145 ? 13.587 -0.812 1.495 1.00 92.00 145 PHE A C 1
ATOM 1157 O O . PHE A 1 145 ? 13.003 0.046 0.824 1.00 92.00 145 PHE A O 1
ATOM 1164 N N . LYS A 1 146 ? 14.791 -0.596 2.030 1.00 93.06 146 LYS A N 1
ATOM 1165 C CA . LYS A 1 146 ? 15.519 0.657 1.840 1.00 93.06 146 LYS A CA 1
ATOM 1166 C C . LYS A 1 146 ? 16.576 0.541 0.756 1.00 93.06 146 LYS A C 1
ATOM 1168 O O . LYS A 1 146 ? 17.399 -0.369 0.785 1.00 93.06 146 LYS A O 1
ATOM 1173 N N . ILE A 1 147 ? 16.612 1.544 -0.112 1.00 94.06 147 ILE A N 1
ATOM 1174 C CA . ILE A 1 147 ? 17.739 1.846 -0.993 1.00 94.06 147 ILE A CA 1
ATOM 1175 C C . ILE A 1 147 ? 18.312 3.174 -0.507 1.00 94.06 147 ILE A C 1
ATOM 1177 O O . ILE A 1 147 ? 17.827 4.251 -0.857 1.00 94.06 147 ILE A O 1
ATOM 1181 N N . GLU A 1 148 ? 19.295 3.090 0.388 1.00 92.81 148 GLU A N 1
ATOM 1182 C CA . GLU A 1 148 ? 19.744 4.221 1.204 1.00 92.81 148 GLU A CA 1
ATOM 1183 C C . GLU A 1 148 ? 18.565 4.948 1.896 1.00 92.81 148 GLU A C 1
ATOM 1185 O O . GLU A 1 148 ? 17.994 4.435 2.859 1.00 92.81 148 GLU A O 1
ATOM 1190 N N . ASN A 1 149 ? 18.190 6.134 1.401 1.00 91.62 149 ASN A N 1
ATOM 1191 C CA . ASN A 1 149 ? 17.118 6.974 1.938 1.00 91.62 149 ASN A CA 1
ATOM 1192 C C . ASN A 1 149 ? 15.757 6.734 1.266 1.00 91.62 149 ASN A C 1
ATOM 1194 O O . ASN A 1 149 ? 14.753 7.266 1.735 1.00 91.62 149 ASN A O 1
ATOM 1198 N N . LEU A 1 150 ? 15.704 5.956 0.181 1.00 94.75 150 LEU A N 1
ATOM 1199 C CA . LEU A 1 150 ? 14.460 5.628 -0.510 1.00 94.75 150 LEU A CA 1
ATOM 1200 C C . LEU A 1 150 ? 13.802 4.427 0.16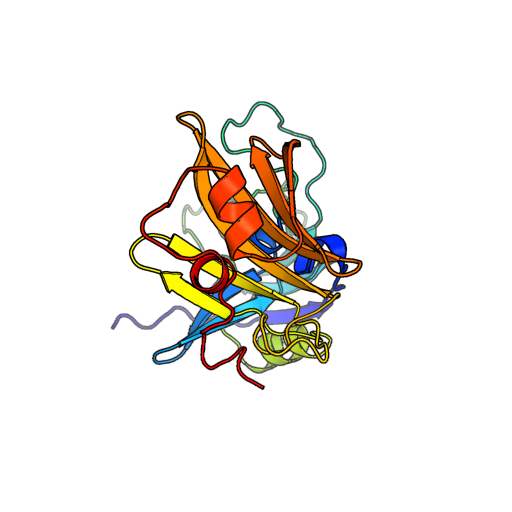4 1.00 94.75 150 LEU A C 1
ATOM 1202 O O . LEU A 1 150 ? 14.434 3.386 0.328 1.00 94.75 150 LEU A O 1
ATOM 1206 N N . SER A 1 151 ? 12.531 4.566 0.532 1.00 93.94 151 SER A N 1
ATOM 1207 C CA . SER A 1 151 ? 11.698 3.446 0.972 1.00 93.94 151 SER A CA 1
ATOM 1208 C C . SER A 1 151 ? 10.904 2.938 -0.225 1.00 93.94 151 SER A C 1
ATOM 1210 O O . SER A 1 151 ? 9.879 3.525 -0.576 1.00 93.94 151 SER A O 1
ATOM 1212 N N . VAL A 1 152 ? 11.396 1.878 -0.865 1.00 95.38 152 VAL A N 1
ATOM 1213 C CA . VAL A 1 152 ? 10.708 1.230 -1.986 1.00 95.38 152 VAL A CA 1
ATOM 1214 C C . VAL A 1 152 ? 9.720 0.226 -1.424 1.00 95.38 152 VAL A C 1
ATOM 1216 O O . VAL A 1 152 ? 10.083 -0.596 -0.587 1.00 95.38 152 VAL A O 1
ATOM 1219 N N . MET A 1 153 ? 8.473 0.312 -1.877 1.00 94.75 153 MET A N 1
ATOM 1220 C CA . MET A 1 153 ? 7.428 -0.656 -1.567 1.00 94.75 153 MET A CA 1
ATOM 1221 C C . MET A 1 153 ? 7.017 -1.370 -2.845 1.00 94.75 153 MET A C 1
ATOM 1223 O O . MET A 1 153 ? 6.713 -0.718 -3.843 1.00 94.75 153 MET A O 1
ATOM 1227 N N . VAL A 1 154 ? 6.999 -2.695 -2.796 1.00 94.19 154 VAL A N 1
ATOM 1228 C CA . VAL A 1 154 ? 6.516 -3.568 -3.867 1.00 94.19 154 VAL A CA 1
ATOM 1229 C C . VAL A 1 154 ? 5.178 -4.118 -3.413 1.00 94.19 154 VAL A C 1
ATOM 1231 O O . VAL A 1 154 ? 5.057 -4.578 -2.279 1.00 94.19 154 VAL A O 1
ATOM 1234 N N . PHE A 1 155 ? 4.167 -4.033 -4.269 1.00 90.75 155 PHE A N 1
ATOM 1235 C CA . PHE A 1 155 ? 2.805 -4.462 -3.940 1.00 90.75 155 PHE A CA 1
ATOM 1236 C C . PHE A 1 155 ? 2.168 -5.314 -5.032 1.00 90.75 155 PHE A C 1
ATOM 1238 O O . PHE A 1 155 ? 1.059 -5.782 -4.838 1.00 90.75 155 PHE A O 1
ATOM 1245 N N . SER A 1 156 ? 2.854 -5.587 -6.140 1.00 91.38 156 SER A N 1
ATOM 1246 C CA . SER A 1 156 ? 2.435 -6.624 -7.083 1.00 91.38 156 SER A CA 1
ATOM 1247 C C . SER A 1 156 ? 3.650 -7.202 -7.799 1.00 91.38 156 SER A C 1
ATOM 1249 O O . SER A 1 156 ? 4.613 -6.475 -8.063 1.00 91.38 156 SER A O 1
ATOM 1251 N N . ILE A 1 157 ? 3.604 -8.494 -8.120 1.00 88.81 157 ILE A N 1
ATOM 1252 C CA . ILE A 1 157 ? 4.622 -9.182 -8.918 1.00 88.81 157 ILE A CA 1
ATOM 1253 C C . ILE A 1 157 ? 3.980 -9.660 -10.216 1.00 88.81 157 ILE A C 1
ATOM 1255 O O . ILE A 1 157 ? 2.942 -10.314 -10.204 1.00 88.81 157 ILE A O 1
ATOM 1259 N N . GLY A 1 158 ? 4.646 -9.350 -11.321 1.00 88.06 158 GLY A N 1
ATOM 1260 C CA . GLY A 1 158 ? 4.404 -9.918 -12.637 1.00 88.06 158 GLY A CA 1
ATOM 1261 C C . GLY A 1 158 ? 5.624 -10.718 -13.060 1.00 88.06 158 GLY A C 1
ATOM 1262 O O . GLY A 1 158 ? 6.743 -10.291 -12.772 1.00 88.06 158 GLY A O 1
ATOM 1263 N N . VAL A 1 159 ? 5.425 -11.865 -13.710 1.00 86.69 159 VAL A N 1
ATOM 1264 C CA . VAL A 1 159 ? 6.514 -12.755 -14.139 1.00 86.69 159 VAL A CA 1
ATOM 1265 C C . VAL A 1 159 ? 6.595 -12.784 -15.660 1.00 86.69 159 VAL A C 1
ATOM 1267 O O . VAL A 1 159 ? 5.580 -12.926 -16.335 1.00 86.69 159 VAL A O 1
ATOM 1270 N N . SER A 1 160 ? 7.805 -12.687 -16.201 1.00 87.81 160 SER A N 1
ATOM 1271 C CA . SER A 1 160 ? 8.099 -12.838 -17.625 1.00 87.81 160 SER A CA 1
ATOM 1272 C C . SER A 1 160 ? 9.322 -13.730 -17.852 1.00 87.81 160 SER A C 1
ATOM 1274 O O . SER A 1 160 ? 10.042 -14.097 -16.927 1.00 87.81 160 SER A O 1
ATOM 1276 N N . ASN A 1 161 ? 9.601 -14.038 -19.119 1.00 85.25 161 ASN A N 1
ATOM 1277 C CA . ASN A 1 161 ? 10.837 -14.713 -19.523 1.00 85.25 161 ASN A CA 1
ATOM 1278 C C . ASN A 1 161 ? 12.015 -13.738 -19.723 1.00 85.25 161 ASN A C 1
ATOM 1280 O O . ASN A 1 161 ? 13.060 -14.139 -20.238 1.00 85.25 161 ASN A O 1
ATOM 1284 N N . ASN A 1 162 ? 11.860 -12.462 -19.356 1.00 83.56 162 ASN A N 1
ATOM 1285 C CA . ASN A 1 162 ? 12.880 -11.444 -19.559 1.00 83.56 162 ASN A CA 1
ATOM 1286 C C . ASN A 1 162 ? 13.936 -11.499 -18.443 1.00 83.56 162 ASN A C 1
ATOM 1288 O O . ASN A 1 162 ? 13.771 -10.925 -17.364 1.00 83.56 162 ASN A O 1
ATOM 1292 N N . SER A 1 163 ? 15.051 -12.181 -18.712 1.00 83.38 163 SER A N 1
ATOM 1293 C CA . SER A 1 163 ? 16.166 -12.287 -17.764 1.00 83.38 163 SER A CA 1
ATOM 1294 C C . SER A 1 163 ? 16.800 -10.937 -17.427 1.00 83.38 163 SER A C 1
ATOM 1296 O O . SER A 1 163 ? 17.315 -10.775 -16.323 1.00 83.38 163 SER A O 1
ATOM 1298 N N . ASP A 1 164 ? 16.733 -9.956 -18.334 1.00 80.44 164 ASP A N 1
ATOM 1299 C CA . ASP A 1 164 ? 17.299 -8.622 -18.101 1.00 80.44 164 ASP A CA 1
ATOM 1300 C C . ASP A 1 164 ? 16.506 -7.844 -17.042 1.00 80.44 164 ASP A C 1
ATOM 1302 O O . ASP A 1 164 ? 17.008 -6.877 -16.468 1.00 80.44 164 ASP A O 1
ATOM 1306 N N . TRP A 1 165 ? 15.271 -8.269 -16.761 1.00 82.50 165 TRP A N 1
ATOM 1307 C CA . TRP A 1 165 ? 14.400 -7.700 -15.732 1.00 82.50 165 TRP A CA 1
ATOM 1308 C C . TRP A 1 165 ? 14.299 -8.594 -14.492 1.00 82.50 165 TRP A C 1
ATOM 1310 O O . TRP A 1 165 ? 13.348 -8.475 -13.722 1.00 82.50 165 TRP A O 1
ATOM 1320 N N . ASN A 1 166 ? 15.253 -9.513 -14.295 1.00 83.44 166 ASN A N 1
ATOM 1321 C CA . ASN A 1 166 ? 15.177 -10.561 -13.269 1.00 83.44 166 ASN A CA 1
ATOM 1322 C C . ASN A 1 166 ? 13.845 -11.330 -13.324 1.00 83.44 166 ASN A C 1
ATOM 1324 O O . ASN A 1 166 ? 13.267 -11.641 -12.285 1.00 83.44 166 ASN A O 1
ATOM 1328 N N . TYR A 1 167 ? 13.351 -11.605 -14.537 1.00 85.44 167 TYR A N 1
ATOM 1329 C CA . TYR A 1 167 ? 12.081 -12.290 -14.791 1.00 85.44 167 TYR A CA 1
ATOM 1330 C C . TYR A 1 167 ? 10.838 -11.540 -14.301 1.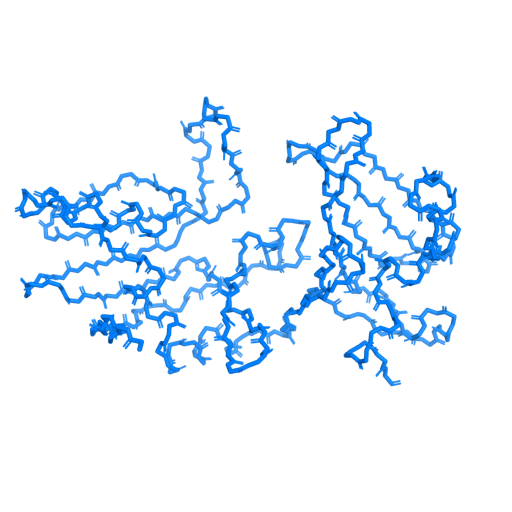00 85.44 167 TYR A C 1
ATOM 1332 O O . TYR A 1 167 ? 9.752 -12.113 -14.288 1.00 85.44 167 TYR A O 1
ATOM 1340 N N . ALA A 1 168 ? 10.953 -10.261 -13.934 1.00 87.56 168 ALA A N 1
ATOM 1341 C CA . ALA A 1 168 ? 9.786 -9.420 -13.716 1.00 87.56 168 ALA A CA 1
ATOM 1342 C C . ALA A 1 168 ? 9.089 -9.117 -15.052 1.00 87.56 168 ALA A C 1
ATOM 1344 O O . ALA A 1 168 ? 9.714 -9.126 -16.112 1.00 87.56 168 ALA A O 1
ATOM 1345 N N . GLY A 1 169 ? 7.786 -8.865 -15.016 1.00 89.50 169 GLY A N 1
ATOM 1346 C CA . GLY A 1 169 ? 6.963 -8.653 -16.202 1.00 89.50 169 GLY A CA 1
ATOM 1347 C C . GLY A 1 169 ? 5.677 -7.904 -15.903 1.00 89.50 169 GLY A C 1
ATOM 1348 O O . GLY A 1 169 ? 5.516 -7.353 -14.810 1.00 89.50 169 GLY A O 1
ATOM 1349 N N . GLU A 1 170 ? 4.768 -7.912 -16.876 1.00 91.50 170 GLU A N 1
ATOM 1350 C CA . GLU A 1 170 ? 3.434 -7.323 -16.761 1.00 91.50 170 GLU A CA 1
ATOM 1351 C C . GLU A 1 170 ? 2.755 -7.731 -15.445 1.00 91.50 170 GLU A C 1
ATOM 1353 O O . GLU A 1 170 ? 2.734 -8.905 -15.069 1.00 91.50 170 GLU A O 1
ATOM 1358 N N . GLY A 1 171 ? 2.249 -6.736 -14.714 1.00 91.06 171 GLY A N 1
ATOM 1359 C CA . GLY A 1 171 ? 1.686 -6.911 -13.374 1.00 91.06 171 GLY A CA 1
ATOM 1360 C C . GLY A 1 171 ? 2.660 -6.615 -12.230 1.00 91.06 171 GLY A C 1
ATOM 1361 O O . GLY A 1 171 ? 2.219 -6.496 -11.086 1.00 91.06 171 GLY A O 1
ATOM 1362 N N . TYR A 1 172 ? 3.958 -6.425 -12.491 1.00 94.25 172 TYR A N 1
ATOM 1363 C CA . TYR A 1 172 ? 4.888 -5.906 -11.484 1.00 94.25 172 TYR A CA 1
ATOM 1364 C C . TYR A 1 172 ? 4.550 -4.462 -11.140 1.00 94.25 172 TYR A C 1
ATOM 1366 O O . TYR A 1 172 ? 4.429 -3.631 -12.041 1.00 94.25 172 TYR A O 1
ATOM 1374 N N . LYS A 1 173 ? 4.460 -4.141 -9.846 1.00 95.50 173 LYS A N 1
ATOM 1375 C CA . LYS A 1 173 ? 4.231 -2.769 -9.394 1.00 95.50 173 LYS A CA 1
ATOM 1376 C C . LYS A 1 173 ? 5.014 -2.462 -8.128 1.00 95.50 173 LYS A C 1
ATOM 1378 O O . LYS A 1 173 ? 4.902 -3.156 -7.111 1.00 95.50 173 LYS A O 1
ATOM 1383 N N . SER A 1 174 ? 5.773 -1.376 -8.180 1.00 96.50 174 SER A N 1
ATOM 1384 C CA . SER A 1 174 ? 6.473 -0.824 -7.029 1.00 96.50 174 SER A CA 1
ATOM 1385 C C . SER A 1 174 ? 6.356 0.687 -7.005 1.00 96.50 174 SER A C 1
ATOM 1387 O O . SER A 1 174 ? 6.008 1.332 -7.992 1.00 96.50 174 SER A O 1
ATOM 1389 N N . SER A 1 175 ? 6.622 1.293 -5.859 1.00 97.38 175 SER A N 1
ATOM 1390 C CA . SER A 1 175 ? 6.648 2.741 -5.780 1.00 97.38 175 SER A CA 1
ATOM 1391 C C . SER A 1 175 ? 7.515 3.220 -4.627 1.00 97.38 175 SER A C 1
ATOM 1393 O O . SER A 1 175 ? 7.726 2.506 -3.646 1.00 97.38 175 SER A O 1
ATOM 1395 N N . PHE A 1 176 ? 7.957 4.470 -4.692 1.00 96.94 176 PHE A N 1
ATOM 1396 C CA . PHE A 1 176 ? 8.608 5.162 -3.578 1.00 96.94 176 PHE A CA 1
ATOM 1397 C C . PHE A 1 176 ? 8.297 6.657 -3.611 1.00 96.94 176 PHE A C 1
ATOM 1399 O O . PHE A 1 176 ? 7.694 7.159 -4.558 1.00 96.94 176 PHE A O 1
ATOM 1406 N N . ILE A 1 177 ? 8.678 7.364 -2.552 1.00 95.69 177 ILE A N 1
ATOM 1407 C CA . ILE A 1 177 ? 8.503 8.811 -2.445 1.00 95.69 177 ILE A CA 1
ATOM 1408 C C . ILE A 1 177 ? 9.874 9.478 -2.524 1.00 95.69 177 ILE A C 1
ATOM 1410 O O . ILE A 1 177 ? 10.800 9.085 -1.810 1.00 95.69 177 ILE A O 1
ATOM 1414 N N . HIS A 1 178 ? 10.004 10.476 -3.395 1.00 96.06 178 HIS A N 1
ATOM 1415 C CA . HIS A 1 178 ? 11.223 11.265 -3.543 1.00 96.06 178 HIS A CA 1
ATOM 1416 C C . HIS A 1 178 ? 10.908 12.678 -4.038 1.00 96.06 178 HIS A C 1
ATOM 1418 O O . HIS A 1 178 ? 9.836 12.929 -4.587 1.00 96.06 178 HIS A O 1
ATOM 1424 N N . ASP A 1 179 ? 11.846 13.601 -3.855 1.00 95.12 179 ASP A N 1
ATOM 1425 C CA . ASP A 1 179 ? 11.696 14.964 -4.346 1.00 95.12 179 ASP A CA 1
ATOM 1426 C C . ASP A 1 179 ? 11.833 14.998 -5.873 1.00 95.12 179 ASP A C 1
ATOM 1428 O O . ASP A 1 179 ? 12.802 14.501 -6.450 1.00 95.12 179 ASP A O 1
ATOM 1432 N N . PHE A 1 180 ? 10.866 15.631 -6.529 1.00 94.25 180 PHE A N 1
ATOM 1433 C CA . PHE A 1 180 ? 10.871 15.912 -7.959 1.00 94.25 180 PHE A CA 1
ATOM 1434 C C . PHE A 1 180 ? 10.483 17.374 -8.162 1.00 94.25 180 PHE A C 1
ATOM 1436 O O . PHE A 1 180 ? 9.471 17.830 -7.632 1.00 94.25 180 PHE A O 1
ATOM 1443 N N . ASN A 1 181 ? 11.306 18.141 -8.880 1.00 90.62 181 ASN A N 1
ATOM 1444 C CA . ASN A 1 181 ? 11.092 19.580 -9.088 1.00 90.62 181 ASN A CA 1
ATOM 1445 C C . ASN A 1 181 ? 10.803 20.354 -7.781 1.00 90.62 181 ASN A C 1
ATOM 1447 O O . ASN A 1 181 ? 9.863 21.144 -7.707 1.00 90.62 181 ASN A O 1
ATOM 1451 N N . HIS A 1 182 ? 11.623 20.120 -6.748 1.00 89.38 182 HIS A N 1
ATOM 1452 C CA . HIS A 1 182 ? 11.544 20.770 -5.427 1.00 89.38 182 HIS A CA 1
ATOM 1453 C C . HIS A 1 182 ? 10.289 20.447 -4.597 1.00 89.38 182 HIS A C 1
ATOM 1455 O O . HIS A 1 182 ? 9.943 21.199 -3.687 1.00 89.38 182 HIS A O 1
ATOM 1461 N N . SER A 1 183 ? 9.602 19.342 -4.889 1.00 89.56 183 SER A N 1
ATOM 1462 C CA . SER A 1 183 ? 8.424 18.915 -4.137 1.00 89.56 183 SER A CA 1
ATOM 1463 C C . SER A 1 183 ? 8.365 17.396 -4.013 1.00 89.56 183 SER A C 1
ATOM 1465 O O . SER A 1 183 ? 8.718 16.669 -4.943 1.00 89.56 183 SER A O 1
ATOM 1467 N N . GLN A 1 184 ? 7.909 16.916 -2.858 1.00 92.44 184 GLN A N 1
ATOM 1468 C CA . GLN A 1 184 ? 7.760 15.494 -2.596 1.00 92.44 184 GLN A CA 1
ATOM 1469 C C . GLN A 1 184 ? 6.737 14.890 -3.566 1.00 92.44 184 GLN A C 1
ATOM 1471 O O . GLN A 1 184 ? 5.605 15.358 -3.661 1.00 92.44 184 GLN A O 1
ATOM 1476 N N . SER A 1 185 ? 7.154 13.866 -4.304 1.00 95.44 185 SER A N 1
ATOM 1477 C CA . SER A 1 185 ? 6.344 13.216 -5.331 1.00 95.44 185 SER A CA 1
ATOM 1478 C C . SER A 1 185 ? 6.382 11.700 -5.175 1.00 95.44 185 SER A C 1
ATOM 1480 O O . SER A 1 185 ? 7.352 11.108 -4.690 1.00 95.44 185 SER A O 1
ATOM 1482 N N . LEU A 1 186 ? 5.296 11.068 -5.599 1.00 96.31 186 LEU A N 1
ATOM 1483 C CA . LEU A 1 186 ? 5.146 9.627 -5.669 1.00 96.31 186 LEU A CA 1
ATOM 1484 C C . LEU A 1 186 ? 5.686 9.133 -7.013 1.00 96.31 186 LEU A C 1
ATOM 1486 O O . LEU A 1 186 ? 5.169 9.508 -8.059 1.00 96.31 186 LEU A O 1
ATOM 1490 N N . PHE A 1 187 ? 6.677 8.249 -6.982 1.00 97.88 187 PHE A N 1
ATOM 1491 C CA . PHE A 1 187 ? 7.152 7.516 -8.151 1.00 97.88 187 PHE A CA 1
ATOM 1492 C C . PHE A 1 187 ? 6.506 6.141 -8.149 1.00 97.88 187 PHE A C 1
ATOM 1494 O O . PHE A 1 187 ? 6.814 5.327 -7.281 1.00 97.88 187 PHE A O 1
ATOM 1501 N N . PHE A 1 188 ? 5.611 5.894 -9.096 1.00 97.69 188 PHE A N 1
ATOM 1502 C CA . PHE A 1 188 ? 4.975 4.605 -9.333 1.00 97.69 188 PHE A CA 1
ATOM 1503 C C . PHE A 1 188 ? 5.610 3.942 -10.552 1.00 97.69 188 PHE A C 1
ATOM 1505 O O . PHE A 1 188 ? 5.745 4.568 -11.600 1.00 97.69 188 PHE A O 1
ATOM 1512 N N . GLN A 1 189 ? 6.025 2.693 -10.399 1.00 97.88 189 GLN A N 1
ATOM 1513 C CA . GLN A 1 189 ? 6.813 1.941 -11.364 1.00 97.88 189 GLN A CA 1
ATOM 1514 C C . GLN A 1 189 ? 6.076 0.651 -11.701 1.00 97.88 189 GLN A C 1
ATOM 1516 O O . GLN A 1 189 ? 5.659 -0.066 -10.790 1.00 97.88 189 GLN A O 1
ATOM 1521 N N . GLU A 1 190 ? 5.945 0.343 -12.985 1.00 96.44 190 GLU A N 1
ATOM 1522 C CA . GLU A 1 190 ? 5.352 -0.913 -13.442 1.00 96.44 190 GLU A CA 1
ATOM 1523 C C . GLU A 1 190 ? 5.945 -1.372 -14.775 1.00 96.44 190 GLU A C 1
ATOM 1525 O O . GLU A 1 190 ? 6.673 -0.622 -15.435 1.00 96.44 190 GLU A O 1
ATOM 1530 N N . PHE A 1 191 ? 5.625 -2.609 -15.147 1.00 94.19 191 PHE A N 1
ATOM 1531 C CA . PHE A 1 191 ? 5.854 -3.140 -16.486 1.00 94.19 191 PHE A CA 1
ATOM 1532 C C . PHE A 1 191 ? 4.520 -3.346 -17.196 1.00 94.19 191 PHE A C 1
ATOM 1534 O O . PHE A 1 191 ? 3.576 -3.851 -16.584 1.00 94.19 191 PHE A O 1
ATOM 1541 N N . ASP A 1 192 ? 4.477 -2.976 -18.471 1.00 90.56 192 ASP A N 1
ATOM 1542 C CA . ASP A 1 192 ? 3.317 -3.108 -19.356 1.00 90.56 192 ASP A CA 1
ATOM 1543 C C . ASP A 1 192 ? 3.821 -3.276 -20.798 1.00 90.56 192 ASP A C 1
ATOM 1545 O O . ASP A 1 192 ? 4.725 -2.539 -21.189 1.00 90.56 192 ASP A O 1
ATOM 1549 N N . ASP A 1 193 ? 3.301 -4.251 -21.551 1.00 81.19 193 ASP A N 1
ATOM 1550 C CA . ASP A 1 193 ? 3.640 -4.511 -22.966 1.00 81.19 193 ASP A CA 1
ATOM 1551 C C . ASP A 1 193 ? 5.150 -4.398 -23.317 1.00 81.19 193 ASP A C 1
ATOM 1553 O O . ASP A 1 193 ? 5.546 -3.723 -24.268 1.00 81.19 193 ASP A O 1
ATOM 1557 N N . ASP A 1 194 ? 6.022 -5.050 -22.536 1.00 82.62 194 ASP A N 1
ATOM 1558 C CA . ASP A 1 194 ? 7.493 -5.003 -22.676 1.00 82.62 194 ASP A CA 1
ATOM 1559 C C . ASP A 1 194 ? 8.146 -3.610 -22.489 1.00 82.62 194 ASP A C 1
ATOM 1561 O O . ASP A 1 194 ? 9.331 -3.414 -22.782 1.00 82.62 194 ASP A O 1
ATOM 1565 N N . GLU A 1 195 ? 7.444 -2.662 -21.869 1.00 93.06 195 GLU A N 1
ATOM 1566 C CA . GLU A 1 195 ? 7.990 -1.374 -21.444 1.00 93.06 195 GLU A CA 1
ATOM 1567 C C . GLU A 1 195 ? 8.132 -1.268 -19.921 1.00 93.06 195 GLU A C 1
ATOM 1569 O O . GLU A 1 195 ? 7.288 -1.704 -19.139 1.00 93.06 195 GLU A O 1
ATOM 1574 N N . ALA A 1 196 ? 9.206 -0.606 -19.488 1.00 95.94 196 ALA A N 1
ATOM 1575 C CA . ALA A 1 196 ? 9.345 -0.101 -18.132 1.00 95.94 196 ALA A CA 1
ATOM 1576 C C . ALA A 1 196 ? 8.709 1.288 -18.045 1.00 95.94 196 ALA A C 1
ATOM 1578 O O . ALA A 1 196 ? 9.133 2.221 -18.740 1.00 95.94 196 ALA A O 1
ATOM 1579 N N . ILE A 1 197 ? 7.729 1.443 -17.156 1.00 97.81 197 ILE A N 1
ATOM 1580 C CA . ILE A 1 197 ? 6.973 2.684 -17.002 1.00 97.81 197 ILE A CA 1
ATOM 1581 C C . ILE A 1 197 ? 7.212 3.274 -15.616 1.00 97.81 197 ILE A C 1
ATOM 1583 O O . ILE A 1 197 ? 7.121 2.583 -14.604 1.00 97.81 197 ILE A O 1
ATOM 1587 N N . VAL A 1 198 ? 7.473 4.581 -15.568 1.00 98.38 198 VAL A N 1
ATOM 1588 C CA . VAL A 1 198 ? 7.508 5.365 -14.331 1.00 98.38 198 VAL A CA 1
ATOM 1589 C C . VAL A 1 198 ? 6.519 6.518 -14.448 1.00 98.38 198 VAL A C 1
ATOM 1591 O O . VAL A 1 198 ? 6.684 7.416 -15.277 1.00 98.38 198 VAL A O 1
ATOM 1594 N N . ARG A 1 199 ? 5.494 6.501 -13.598 1.00 98.19 199 ARG A N 1
ATOM 1595 C CA . ARG A 1 199 ? 4.522 7.584 -13.428 1.00 98.19 199 ARG A CA 1
ATOM 1596 C C . ARG A 1 199 ? 4.876 8.377 -12.184 1.00 98.19 199 ARG A C 1
ATOM 1598 O O . ARG A 1 199 ? 5.125 7.801 -11.124 1.00 98.19 199 ARG A O 1
ATOM 1605 N N . ILE A 1 200 ? 4.904 9.694 -12.317 1.00 97.62 200 ILE A N 1
ATOM 1606 C CA . ILE A 1 200 ? 5.159 10.600 -11.203 1.00 97.62 200 ILE A CA 1
ATOM 1607 C C . ILE A 1 200 ? 3.846 11.274 -10.852 1.00 97.62 200 ILE A C 1
ATOM 1609 O O . ILE A 1 200 ? 3.238 11.924 -11.704 1.00 97.62 200 ILE A O 1
ATOM 1613 N N . TYR A 1 201 ? 3.444 11.142 -9.594 1.00 94.94 201 TYR A N 1
ATOM 1614 C CA . TYR A 1 201 ? 2.276 11.816 -9.062 1.00 94.94 201 TYR A CA 1
ATOM 1615 C C . TYR A 1 201 ? 2.669 12.867 -8.033 1.00 94.94 201 TYR A C 1
ATOM 1617 O O . TYR A 1 201 ? 3.547 12.646 -7.193 1.00 94.94 201 TYR A O 1
ATOM 1625 N N . LYS A 1 202 ? 1.961 13.989 -8.065 1.00 91.31 202 LYS A N 1
ATOM 1626 C CA . LYS A 1 202 ? 2.060 15.073 -7.094 1.00 91.31 202 LYS A CA 1
ATOM 1627 C C . LYS A 1 202 ? 0.651 15.539 -6.759 1.00 91.31 202 LYS A C 1
ATOM 1629 O O . LYS A 1 202 ? -0.158 15.676 -7.667 1.00 91.31 202 LYS A O 1
ATOM 1634 N N . GLU A 1 203 ? 0.377 15.772 -5.473 1.00 86.44 203 GLU A N 1
ATOM 1635 C CA . GLU A 1 203 ? -0.946 16.228 -5.008 1.00 86.44 203 GLU A CA 1
ATOM 1636 C C . GLU A 1 203 ? -2.076 15.382 -5.613 1.00 86.44 203 GLU A C 1
ATOM 1638 O O . GLU A 1 203 ? -3.042 15.905 -6.154 1.00 86.44 203 GLU A O 1
ATOM 1643 N N . PHE A 1 204 ? -1.911 14.055 -5.576 1.00 85.12 204 PHE A N 1
ATOM 1644 C CA . PHE A 1 204 ? -2.935 13.104 -6.029 1.00 85.12 204 PHE A CA 1
ATOM 1645 C C . PHE A 1 204 ? -3.172 13.056 -7.550 1.00 85.12 204 PHE A C 1
ATOM 1647 O O . PHE A 1 204 ? -3.947 12.241 -8.041 1.00 85.12 204 PHE A O 1
ATOM 1654 N N . GLN A 1 205 ? -2.411 13.841 -8.320 1.00 89.00 205 GLN A N 1
ATOM 1655 C CA . GLN A 1 205 ? -2.508 13.925 -9.774 1.00 89.00 205 GLN A CA 1
ATOM 1656 C C . GLN A 1 205 ? -1.252 13.399 -10.465 1.00 89.00 205 GLN A C 1
ATOM 1658 O O . GLN A 1 205 ? -0.124 13.648 -10.034 1.00 89.00 205 GLN A O 1
ATOM 1663 N N . GLU A 1 206 ? -1.443 12.683 -11.572 1.00 94.12 206 GLU A N 1
ATOM 1664 C CA . GLU A 1 206 ? -0.348 12.280 -12.453 1.00 94.12 206 GLU A CA 1
ATOM 1665 C C . GLU A 1 206 ? 0.202 13.515 -13.173 1.00 94.12 206 GLU A C 1
ATOM 1667 O O . GLU A 1 206 ? -0.520 14.184 -13.912 1.00 94.12 206 GLU A O 1
ATOM 1672 N N . ILE A 1 207 ? 1.482 13.822 -12.962 1.00 95.62 207 ILE A N 1
ATOM 1673 C CA . ILE A 1 207 ? 2.125 14.998 -13.565 1.00 95.62 207 ILE A CA 1
ATOM 1674 C C . ILE A 1 207 ? 3.036 14.640 -14.739 1.00 95.62 207 ILE A C 1
ATOM 1676 O O . ILE A 1 207 ? 3.258 15.476 -15.612 1.00 95.62 207 ILE A O 1
ATOM 1680 N N . CYS A 1 208 ? 3.596 13.428 -14.761 1.00 95.12 208 CYS A N 1
ATOM 1681 C CA . CYS A 1 208 ? 4.539 12.972 -15.783 1.00 95.12 208 CYS A CA 1
ATOM 1682 C C . CYS A 1 208 ? 4.482 11.450 -15.943 1.00 95.12 208 CYS A C 1
ATOM 1684 O O . CYS A 1 208 ? 4.347 10.722 -14.957 1.00 95.12 208 CYS A O 1
ATOM 1686 N N . VAL A 1 209 ? 4.717 10.978 -17.169 1.00 98.00 209 VAL A N 1
ATOM 1687 C CA . VAL A 1 209 ? 4.910 9.557 -17.485 1.00 98.00 209 VAL A CA 1
ATOM 1688 C C . VAL A 1 209 ? 6.165 9.397 -18.327 1.00 98.00 209 VAL A C 1
ATOM 1690 O O . VAL A 1 209 ? 6.325 10.055 -19.355 1.00 98.00 209 VAL A O 1
ATOM 1693 N N . PHE A 1 210 ? 7.043 8.495 -17.904 1.00 98.00 210 PHE A N 1
ATOM 1694 C CA . PHE A 1 210 ? 8.217 8.076 -18.654 1.00 98.00 210 PHE A CA 1
ATOM 1695 C C . PHE A 1 210 ? 8.072 6.603 -19.013 1.00 98.00 210 PHE A C 1
ATOM 1697 O O . PHE A 1 210 ? 7.704 5.794 -18.166 1.00 98.00 210 PHE A O 1
ATOM 1704 N N . ARG A 1 211 ? 8.376 6.271 -20.267 1.00 97.69 211 ARG A N 1
ATOM 1705 C CA . ARG A 1 211 ? 8.385 4.902 -20.789 1.00 97.69 211 ARG A CA 1
ATOM 1706 C C . ARG A 1 211 ? 9.683 4.652 -21.529 1.00 97.69 211 ARG A C 1
ATOM 1708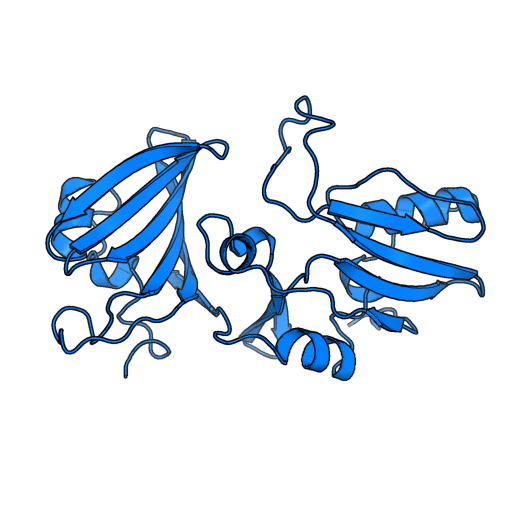 O O . ARG A 1 211 ? 10.205 5.573 -22.178 1.00 97.69 211 ARG A O 1
ATOM 1715 N N . ASP A 1 212 ? 10.216 3.449 -21.396 1.00 96.88 212 ASP A N 1
ATOM 1716 C CA . ASP A 1 212 ? 11.347 2.981 -22.189 1.00 96.88 212 ASP A CA 1
ATOM 1717 C C . ASP A 1 212 ? 11.448 1.451 -22.158 1.00 96.88 212 ASP A C 1
ATOM 1719 O O . ASP A 1 212 ? 10.788 0.793 -21.360 1.00 96.88 212 ASP A O 1
ATOM 1723 N N . ALA A 1 213 ? 12.327 0.884 -22.982 1.00 93.88 213 ALA A N 1
ATOM 1724 C CA . ALA A 1 213 ? 12.431 -0.563 -23.177 1.00 93.88 213 ALA A CA 1
ATOM 1725 C C . ALA A 1 213 ? 12.990 -1.336 -21.965 1.00 93.88 213 ALA A C 1
ATOM 1727 O O . ALA A 1 213 ? 13.063 -2.558 -22.000 1.00 93.88 213 ALA A O 1
ATOM 1728 N N . ASN A 1 214 ? 13.489 -0.660 -20.923 1.00 93.62 214 ASN A N 1
ATOM 1729 C CA . ASN A 1 214 ? 13.913 -1.297 -19.671 1.00 93.62 214 ASN A CA 1
ATOM 1730 C C . ASN A 1 214 ? 14.074 -0.269 -18.530 1.00 93.62 214 ASN A C 1
ATOM 1732 O O . ASN A 1 214 ? 14.190 0.937 -18.794 1.00 93.62 214 ASN A O 1
ATOM 1736 N N . PRO A 1 215 ? 14.171 -0.731 -17.264 1.00 95.38 215 PRO A N 1
ATOM 1737 C CA . PRO A 1 215 ? 14.317 0.138 -16.096 1.00 95.38 215 PRO A CA 1
ATOM 1738 C C . PRO A 1 215 ? 15.492 1.120 -16.183 1.00 95.38 215 PRO A C 1
ATOM 1740 O O . PRO A 1 215 ? 15.383 2.272 -15.764 1.00 95.38 215 PRO A O 1
ATOM 1743 N N . ASN A 1 216 ? 16.633 0.702 -16.739 1.00 95.81 216 ASN A N 1
ATOM 1744 C CA . ASN A 1 216 ? 17.821 1.555 -16.807 1.00 95.81 216 ASN A CA 1
ATOM 1745 C C . ASN A 1 216 ? 17.632 2.719 -17.788 1.00 95.81 216 ASN A C 1
ATOM 1747 O O . ASN A 1 216 ? 18.056 3.840 -17.501 1.00 95.81 216 ASN A O 1
ATOM 1751 N N . LEU A 1 217 ? 16.991 2.472 -18.933 1.00 96.62 217 LEU A N 1
ATOM 1752 C CA . LEU A 1 217 ? 16.735 3.508 -19.932 1.00 96.62 217 LEU A CA 1
ATOM 1753 C C . LEU A 1 217 ? 15.690 4.519 -19.450 1.00 96.62 217 LEU A C 1
ATOM 1755 O O . LEU A 1 217 ? 15.917 5.724 -19.590 1.00 96.62 217 LEU A O 1
ATOM 1759 N N . VAL A 1 218 ? 14.606 4.061 -18.812 1.00 97.31 218 VAL A N 1
ATOM 1760 C CA . VAL A 1 218 ? 13.579 4.973 -18.282 1.00 97.31 218 VAL A CA 1
ATOM 1761 C C . VAL A 1 218 ? 14.148 5.866 -17.174 1.00 97.31 218 VAL A C 1
ATOM 1763 O O . VAL A 1 218 ? 13.962 7.082 -17.214 1.00 97.31 218 VAL A O 1
ATOM 1766 N N . TRP A 1 219 ? 14.963 5.326 -16.259 1.00 97.75 219 TRP A N 1
ATOM 1767 C CA . TRP A 1 219 ? 15.610 6.127 -15.211 1.00 97.75 219 TRP A CA 1
ATOM 1768 C C . TRP A 1 219 ? 16.693 7.069 -15.742 1.00 97.75 219 TRP A C 1
ATOM 1770 O O . TRP A 1 219 ? 16.810 8.206 -15.275 1.00 97.75 219 TRP A O 1
ATOM 1780 N N . LYS A 1 220 ? 17.421 6.666 -16.790 1.00 97.25 220 LYS A N 1
ATOM 1781 C CA . LYS A 1 220 ? 18.329 7.567 -17.511 1.00 97.25 220 LYS A CA 1
ATOM 1782 C C . LYS A 1 220 ? 17.577 8.739 -18.154 1.00 97.25 220 LYS A C 1
ATOM 1784 O O . LYS A 1 220 ? 18.102 9.850 -18.151 1.00 97.25 220 LYS A O 1
ATOM 1789 N N . LYS A 1 221 ? 16.367 8.506 -18.680 1.00 96.94 221 LYS A N 1
ATOM 1790 C CA . LYS A 1 221 ? 15.503 9.544 -19.270 1.00 96.94 221 LYS A CA 1
ATOM 1791 C C . LYS A 1 221 ? 14.973 10.525 -18.220 1.00 96.94 221 LYS A C 1
ATOM 1793 O O . LYS A 1 221 ? 14.927 11.718 -18.501 1.00 96.94 221 LYS A O 1
ATOM 1798 N N . ILE A 1 222 ? 14.625 10.047 -17.022 1.00 96.94 222 ILE A N 1
ATOM 1799 C CA . ILE A 1 222 ? 14.194 10.907 -15.903 1.00 96.94 222 ILE A CA 1
ATOM 1800 C C . ILE A 1 222 ? 15.350 11.805 -15.427 1.00 96.94 222 ILE A C 1
ATOM 1802 O O . ILE A 1 222 ? 15.133 12.966 -15.087 1.00 96.94 222 ILE A O 1
ATOM 1806 N N . GLY A 1 223 ? 16.585 11.292 -15.416 1.00 96.62 223 GLY A N 1
ATOM 1807 C CA . GLY A 1 223 ? 17.791 12.100 -15.188 1.00 96.62 223 GLY A CA 1
ATOM 1808 C C . GLY A 1 223 ? 18.063 12.494 -13.729 1.00 96.62 223 GLY A C 1
ATOM 1809 O O . GLY A 1 223 ? 18.981 13.270 -13.471 1.00 96.62 223 GLY A O 1
ATOM 1810 N N . ILE A 1 224 ? 17.311 11.944 -12.772 1.00 95.88 224 ILE A N 1
ATOM 1811 C CA . ILE A 1 224 ? 17.551 12.074 -11.324 1.00 95.88 224 ILE A CA 1
ATOM 1812 C C . ILE A 1 224 ? 18.001 10.733 -10.743 1.00 95.88 224 ILE A C 1
ATOM 1814 O O . ILE A 1 224 ? 17.945 9.713 -11.425 1.00 95.88 224 ILE A O 1
ATOM 1818 N N . LEU A 1 225 ? 18.429 10.721 -9.473 1.00 96.12 225 LEU A N 1
ATOM 1819 C CA . LEU A 1 225 ? 18.852 9.495 -8.776 1.00 96.12 225 LEU A CA 1
ATOM 1820 C C . LEU A 1 225 ? 19.930 8.703 -9.546 1.00 96.12 225 LEU A C 1
ATOM 1822 O O . LEU A 1 225 ? 20.071 7.498 -9.367 1.00 96.12 225 LEU A O 1
ATOM 1826 N N . THR A 1 226 ? 20.744 9.396 -10.351 1.00 95.62 226 THR A N 1
ATOM 1827 C CA . THR A 1 226 ? 21.683 8.823 -11.336 1.00 95.62 226 THR A CA 1
ATOM 1828 C C . THR A 1 226 ? 22.797 7.961 -10.743 1.00 95.62 226 THR A C 1
ATOM 1830 O O . THR A 1 226 ? 23.521 7.293 -11.477 1.00 95.62 226 THR A O 1
ATOM 1833 N N . LYS A 1 227 ? 22.944 7.964 -9.415 1.00 96.06 227 LYS A N 1
ATOM 1834 C CA . LYS A 1 227 ? 23.839 7.062 -8.685 1.00 96.06 227 LYS A CA 1
ATOM 1835 C C . LYS A 1 227 ? 23.340 5.615 -8.640 1.00 96.06 227 LYS A C 1
ATOM 1837 O O . LYS A 1 227 ? 24.139 4.719 -8.393 1.00 96.06 227 LYS A O 1
ATOM 1842 N N . PHE A 1 228 ? 22.042 5.393 -8.840 1.00 96.06 228 PHE A N 1
ATOM 1843 C CA . PHE A 1 228 ? 21.435 4.069 -8.874 1.00 96.06 228 PHE A CA 1
ATOM 1844 C C . PHE A 1 228 ? 21.147 3.666 -10.317 1.00 96.06 228 PHE A C 1
ATOM 1846 O O . PHE A 1 228 ? 20.812 4.505 -11.155 1.00 96.06 228 PHE A O 1
ATOM 1853 N N . ASN A 1 229 ? 21.253 2.370 -10.602 1.00 93.94 229 ASN A N 1
ATOM 1854 C CA . ASN A 1 229 ? 20.713 1.834 -11.842 1.00 93.94 229 ASN A CA 1
ATOM 1855 C C . ASN A 1 229 ? 19.176 1.719 -11.715 1.00 93.94 229 ASN A C 1
ATOM 1857 O O . ASN A 1 229 ? 18.616 1.729 -10.613 1.00 93.94 229 ASN A O 1
ATOM 1861 N N . GLY A 1 230 ? 18.484 1.623 -12.847 1.00 95.62 230 GLY A N 1
ATOM 1862 C CA . GLY A 1 230 ? 17.028 1.563 -12.850 1.00 95.62 230 GLY A CA 1
ATOM 1863 C C . GLY A 1 230 ? 16.469 0.265 -12.274 1.00 95.62 230 GLY A C 1
ATOM 1864 O O . GLY A 1 230 ? 15.411 0.286 -11.660 1.00 95.62 230 GLY A O 1
ATOM 1865 N N . SER A 1 231 ? 17.189 -0.850 -12.401 1.00 94.19 231 SER A N 1
ATOM 1866 C CA . SER A 1 231 ? 16.767 -2.150 -11.851 1.00 94.19 231 SER A CA 1
ATOM 1867 C C . SER A 1 231 ? 16.764 -2.142 -10.318 1.00 94.19 231 SER A C 1
ATOM 1869 O O . SER A 1 231 ? 15.816 -2.622 -9.695 1.00 94.19 231 SER A O 1
ATOM 1871 N N . THR A 1 232 ? 17.773 -1.512 -9.709 1.00 95.19 232 THR A N 1
ATOM 1872 C CA . THR A 1 232 ? 17.850 -1.224 -8.277 1.00 95.19 232 THR A CA 1
ATOM 1873 C C . THR A 1 232 ? 16.661 -0.362 -7.853 1.00 95.19 232 THR A C 1
ATOM 1875 O O . THR A 1 232 ? 15.962 -0.739 -6.920 1.00 95.19 232 THR A O 1
ATOM 1878 N N . LEU A 1 233 ? 16.370 0.742 -8.557 1.00 97.00 233 LEU A N 1
ATOM 1879 C CA . LEU A 1 233 ? 15.241 1.635 -8.234 1.00 97.00 233 LEU A CA 1
ATOM 1880 C C . LEU A 1 233 ? 13.870 0.964 -8.386 1.00 97.00 233 LEU A C 1
ATOM 1882 O O . LEU A 1 233 ? 12.974 1.213 -7.576 1.00 97.00 233 LEU A O 1
ATOM 1886 N N . PHE A 1 234 ? 13.712 0.087 -9.379 1.00 95.81 234 PHE A N 1
ATOM 1887 C CA . PHE A 1 234 ? 12.516 -0.743 -9.512 1.00 95.81 234 PHE A CA 1
ATOM 1888 C C . PHE A 1 234 ? 12.396 -1.733 -8.356 1.00 95.81 234 PHE A C 1
ATOM 1890 O O . PHE A 1 234 ? 11.273 -2.023 -7.952 1.00 95.81 234 PHE A O 1
ATOM 1897 N N . GLY A 1 235 ? 13.521 -2.193 -7.799 1.00 93.94 235 GLY A N 1
ATOM 1898 C CA . GLY A 1 235 ? 13.588 -3.138 -6.687 1.00 93.94 235 GLY A CA 1
ATOM 1899 C C . GLY A 1 235 ? 13.927 -4.571 -7.078 1.00 93.94 235 GLY A C 1
ATOM 1900 O O . GLY A 1 235 ? 13.970 -5.443 -6.215 1.00 93.94 235 GLY A O 1
ATOM 1901 N N . LEU A 1 236 ? 14.210 -4.815 -8.357 1.00 92.25 236 LEU A N 1
ATOM 1902 C CA . LEU A 1 236 ? 14.274 -6.150 -8.964 1.00 92.25 236 LEU A CA 1
ATOM 1903 C C . LEU A 1 236 ? 15.411 -7.020 -8.421 1.00 92.25 236 LEU A C 1
ATOM 1905 O O . LEU A 1 236 ? 15.427 -8.228 -8.618 1.00 92.25 236 LEU A O 1
ATOM 1909 N N . GLU A 1 237 ? 16.397 -6.408 -7.774 1.00 89.81 237 GLU A N 1
ATOM 1910 C CA . GLU A 1 237 ? 17.560 -7.091 -7.207 1.00 89.81 237 GLU A CA 1
ATOM 1911 C C . GLU A 1 237 ? 17.294 -7.617 -5.781 1.00 89.81 237 GLU A C 1
ATOM 1913 O O . GLU A 1 237 ? 18.148 -8.315 -5.218 1.00 89.81 237 GLU A O 1
ATOM 1918 N N . HIS A 1 238 ? 16.131 -7.299 -5.193 1.00 88.44 238 HIS A N 1
ATOM 1919 C CA . HIS A 1 238 ? 15.741 -7.742 -3.855 1.00 88.44 238 HIS A CA 1
ATOM 1920 C C . HIS A 1 238 ? 15.470 -9.253 -3.821 1.00 88.44 238 HIS A C 1
ATOM 1922 O O . HIS A 1 238 ? 14.884 -9.818 -4.742 1.00 88.44 238 HIS A O 1
ATOM 1928 N N . ASN A 1 239 ? 15.871 -9.918 -2.734 1.00 83.50 239 ASN A N 1
ATOM 1929 C CA . ASN A 1 239 ? 15.795 -11.381 -2.624 1.00 83.50 239 ASN A CA 1
ATOM 1930 C C . ASN A 1 239 ? 14.363 -11.928 -2.695 1.00 83.50 239 ASN A C 1
ATOM 1932 O O . ASN A 1 239 ? 14.183 -13.054 -3.131 1.00 83.50 239 ASN A O 1
ATOM 1936 N N . GLU A 1 240 ? 13.364 -11.142 -2.294 1.00 79.88 240 GLU A N 1
ATOM 1937 C CA . GLU A 1 240 ? 11.945 -11.527 -2.390 1.00 79.88 240 GLU A CA 1
ATOM 1938 C C . GLU A 1 240 ? 11.381 -11.434 -3.820 1.00 79.88 240 GLU A C 1
ATOM 1940 O O . GLU A 1 240 ? 10.289 -11.930 -4.069 1.00 79.88 240 GLU A O 1
ATOM 1945 N N . ILE A 1 241 ? 12.110 -10.810 -4.755 1.00 77.19 241 ILE A N 1
ATOM 1946 C CA . ILE A 1 241 ? 11.710 -10.679 -6.171 1.00 77.19 241 ILE A CA 1
ATOM 1947 C C . ILE A 1 241 ? 12.455 -11.677 -7.056 1.00 77.19 241 ILE A C 1
ATOM 1949 O O . ILE A 1 241 ? 11.952 -12.056 -8.108 1.00 77.19 241 ILE A O 1
ATOM 1953 N N . LYS A 1 242 ? 13.648 -12.118 -6.642 1.00 67.75 242 LYS A N 1
ATOM 1954 C CA . LYS A 1 242 ? 14.426 -13.110 -7.388 1.00 67.75 242 LYS A CA 1
ATOM 1955 C C . LYS A 1 242 ? 13.685 -14.447 -7.406 1.00 67.75 242 LYS A C 1
ATOM 1957 O O . LYS A 1 242 ? 13.620 -15.123 -6.380 1.00 67.75 242 LYS A O 1
ATOM 1962 N N . LEU A 1 243 ? 13.147 -14.785 -8.575 1.00 57.84 243 LEU A N 1
ATOM 1963 C CA . LEU A 1 243 ? 12.579 -16.093 -8.906 1.00 57.84 243 LEU A CA 1
ATOM 1964 C C . LEU A 1 243 ? 13.677 -17.134 -9.147 1.00 57.84 243 LEU A C 1
ATOM 1966 O O . LEU A 1 243 ? 14.737 -16.766 -9.709 1.00 57.84 243 LEU A O 1
#